Protein AF-A0A7H4LZV5-F1 (afdb_monomer_lite)

Organism: NCBI:txid1134687

Sequence (246 aa):
MQGGTITLTKLLIAIAIGLGVEQLFGAEGIFGLSGVAIIAAMSNSNGGLYAALVGEFGNERDVGAISILSLNDGPFFTMIALGAAGMANIPIMALVAVLVPLVVGMILGNLDPNMRDFLTKGGPLLIPFFAFALGAGINLEMLLQGGLAGILLGVLTTFIGGFFNIRADRLVGGTGIAGAAASSTAGNAVATPLAIAQADPSLAEVAAAAAPLIAASVITTAILTPVLTSWVAKKQARQVAEEKKA

pLDDT: mean 91.11, std 6.36, range [66.69, 98.62]

Foldseek 3Di:
DLLQLLLVLQQVVLLVVQVVQCVPPNQCGDPSCHSLLSNLFRNAFALLLQCVQCVVQNDPVLNVSSLSNVCSHAQQSSLVSCVVSVNADFDVVLNVVVCVVVVVVVVCLVVDVVVVVVVVVCSVVCSVVSVVCLVVVQDVVLLVLLDPLLLVSLVCLQPVQLVRLLVSSVVVPHLSLSSLSRSAGHPNSLCNLVSRCVRGVVCVVSSVSSNSSSSNSRVNNSPRSSVRSVVSSVVSVVVVVVVVVD

Radius of gyration: 17.9 Å; chains: 1; bounding box: 50×42×45 Å

Structure (mmCIF, N/CA/C/O backbone):
data_AF-A0A7H4LZV5-F1
#
_entry.id   AF-A0A7H4LZV5-F1
#
loop_
_atom_site.group_PDB
_atom_site.id
_atom_site.type_symbol
_atom_site.label_atom_id
_atom_site.label_alt_id
_atom_site.label_comp_id
_atom_site.label_asym_id
_atom_site.label_entity_id
_atom_site.label_seq_id
_atom_site.pdbx_PDB_ins_code
_atom_site.Cartn_x
_atom_site.Cartn_y
_atom_site.Cartn_z
_atom_site.occupancy
_atom_site.B_iso_or_equiv
_atom_site.auth_seq_id
_atom_site.auth_comp_id
_atom_site.auth_asym_id
_atom_site.auth_atom_id
_atom_site.pdbx_PDB_model_num
ATOM 1 N N . MET A 1 1 ? -14.206 -10.049 6.912 1.00 79.69 1 MET A N 1
ATOM 2 C CA . MET A 1 1 ? -14.629 -9.348 5.672 1.00 79.69 1 MET A CA 1
ATOM 3 C C . MET A 1 1 ? -13.968 -7.986 5.491 1.00 79.69 1 MET A C 1
ATOM 5 O O . MET A 1 1 ? -13.529 -7.705 4.385 1.00 79.69 1 MET A O 1
ATOM 9 N N . GLN A 1 2 ? -13.865 -7.158 6.539 1.00 91.62 2 GLN A N 1
ATOM 10 C CA . GLN A 1 2 ? -13.315 -5.795 6.451 1.00 91.62 2 GLN A CA 1
ATOM 11 C C . GLN A 1 2 ? -11.923 -5.726 5.811 1.00 91.62 2 GLN A C 1
ATOM 13 O O . GLN A 1 2 ? -11.783 -5.099 4.766 1.00 91.62 2 GLN A O 1
ATOM 18 N N . GLY A 1 3 ? -10.940 -6.450 6.362 1.00 91.69 3 GLY A N 1
ATOM 19 C CA . GLY A 1 3 ? -9.580 -6.466 5.815 1.00 91.69 3 GLY A CA 1
ATOM 20 C C . GLY A 1 3 ? -9.531 -6.878 4.344 1.00 91.69 3 GLY A C 1
ATOM 21 O O . GLY A 1 3 ? -8.997 -6.147 3.525 1.00 91.69 3 GLY A O 1
ATOM 22 N N . GLY A 1 4 ? -10.201 -7.975 3.976 1.00 93.94 4 GLY A N 1
ATOM 23 C CA . GLY A 1 4 ? -10.264 -8.419 2.577 1.00 93.94 4 GLY A CA 1
ATOM 24 C C . GLY A 1 4 ? -10.922 -7.409 1.636 1.00 93.94 4 GLY A C 1
ATOM 25 O O . GLY A 1 4 ? -10.465 -7.241 0.512 1.00 93.94 4 GLY A O 1
ATOM 26 N N . THR A 1 5 ? -11.949 -6.691 2.099 1.00 95.81 5 THR A N 1
ATOM 27 C CA . THR A 1 5 ? -12.623 -5.663 1.287 1.00 95.81 5 THR A CA 1
ATOM 28 C C . THR A 1 5 ? -11.702 -4.468 1.047 1.00 95.81 5 THR A C 1
ATOM 30 O O . THR A 1 5 ? -11.602 -3.992 -0.081 1.00 95.81 5 THR A O 1
ATOM 33 N N . ILE A 1 6 ? -10.997 -4.008 2.085 1.00 96.56 6 ILE A N 1
ATOM 34 C CA . ILE A 1 6 ? -10.022 -2.913 1.984 1.00 96.56 6 ILE A CA 1
ATOM 35 C C . ILE A 1 6 ? -8.864 -3.320 1.067 1.00 96.56 6 ILE A C 1
ATOM 37 O O . ILE A 1 6 ? -8.556 -2.592 0.127 1.00 96.56 6 ILE A O 1
ATOM 41 N N . THR A 1 7 ? -8.278 -4.503 1.276 1.00 94.88 7 THR A N 1
ATOM 42 C CA . THR A 1 7 ? -7.188 -5.032 0.443 1.00 94.88 7 THR A CA 1
ATOM 43 C C . THR A 1 7 ? -7.596 -5.120 -1.027 1.00 94.88 7 THR A C 1
ATOM 45 O O . THR A 1 7 ? -6.884 -4.615 -1.893 1.00 94.88 7 THR A O 1
ATOM 48 N N . LEU A 1 8 ? -8.765 -5.702 -1.316 1.00 95.25 8 LEU A N 1
ATOM 49 C CA . LEU A 1 8 ? -9.263 -5.830 -2.685 1.00 95.25 8 LEU A CA 1
ATOM 50 C C . LEU A 1 8 ? -9.552 -4.466 -3.319 1.00 95.25 8 LEU A C 1
ATOM 52 O O . LEU A 1 8 ? -9.168 -4.232 -4.461 1.00 95.25 8 LEU A O 1
ATOM 56 N N . THR A 1 9 ? -10.188 -3.551 -2.583 1.00 96.50 9 THR A N 1
ATOM 57 C CA . THR A 1 9 ? -10.474 -2.193 -3.073 1.00 96.50 9 THR A CA 1
ATOM 58 C C . THR A 1 9 ? -9.185 -1.481 -3.449 1.00 96.50 9 THR A C 1
ATOM 60 O O . THR A 1 9 ? -9.060 -0.961 -4.554 1.00 96.50 9 THR A O 1
ATOM 63 N N . LYS A 1 10 ? -8.196 -1.509 -2.557 1.00 95.31 10 LYS A N 1
ATOM 64 C CA . LYS A 1 10 ? -6.900 -0.877 -2.775 1.00 95.31 10 LYS A CA 1
ATOM 65 C C . LYS A 1 10 ? -6.186 -1.451 -4.000 1.00 95.31 10 LYS A C 1
ATOM 67 O O . LYS A 1 10 ? -5.695 -0.682 -4.823 1.00 95.31 10 LYS A O 1
ATOM 72 N N . LEU A 1 11 ? -6.197 -2.776 -4.161 1.00 95.00 11 LEU A N 1
ATOM 73 C CA . LEU A 1 11 ? -5.624 -3.452 -5.325 1.00 95.00 11 LEU A CA 1
ATOM 74 C C . LEU A 1 11 ? -6.315 -3.038 -6.631 1.00 95.00 11 LEU A C 1
ATOM 76 O O . LEU A 1 11 ? -5.642 -2.667 -7.588 1.00 95.00 11 LEU A O 1
ATOM 80 N N . LEU A 1 12 ? -7.649 -3.051 -6.668 1.00 96.06 12 LEU A N 1
ATOM 81 C CA . LEU A 1 12 ? -8.415 -2.699 -7.866 1.00 96.06 12 LEU A CA 1
ATOM 82 C C . LEU A 1 12 ? -8.218 -1.237 -8.271 1.00 96.06 12 LEU A C 1
ATOM 84 O O . LEU A 1 12 ? -8.069 -0.949 -9.454 1.00 96.06 12 LEU A O 1
ATOM 88 N N . ILE A 1 13 ? -8.180 -0.316 -7.305 1.00 97.00 13 ILE A N 1
ATOM 89 C CA . ILE A 1 13 ? -7.924 1.103 -7.579 1.00 97.00 13 ILE A CA 1
ATOM 90 C C . ILE A 1 13 ? -6.488 1.318 -8.068 1.00 97.00 13 ILE A C 1
ATOM 92 O O . ILE A 1 13 ? -6.283 2.074 -9.015 1.00 97.00 13 ILE A O 1
ATOM 96 N N . ALA A 1 14 ? -5.507 0.628 -7.480 1.00 95.88 14 ALA A N 1
ATOM 97 C CA . ALA A 1 14 ? -4.123 0.674 -7.942 1.00 95.88 14 ALA A CA 1
ATOM 98 C C . ALA A 1 14 ? -3.993 0.180 -9.393 1.00 95.88 14 ALA A C 1
ATOM 100 O O . ALA A 1 14 ? -3.379 0.859 -10.213 1.00 95.88 14 ALA A O 1
ATOM 101 N N . ILE A 1 15 ? -4.630 -0.951 -9.725 1.00 95.94 15 ILE A N 1
ATOM 102 C CA . ILE A 1 15 ? -4.687 -1.498 -11.089 1.00 95.94 15 ILE A CA 1
ATOM 103 C C . ILE A 1 15 ? -5.368 -0.515 -12.038 1.00 95.94 15 ILE A C 1
ATOM 105 O O . ILE A 1 15 ? -4.826 -0.218 -13.095 1.00 95.94 15 ILE A O 1
ATOM 109 N N . ALA A 1 16 ? -6.536 0.014 -11.670 1.00 96.62 16 ALA A N 1
ATOM 110 C CA . ALA A 1 16 ? -7.295 0.914 -12.532 1.00 96.62 16 ALA A CA 1
ATOM 111 C C . ALA A 1 16 ? -6.509 2.189 -12.870 1.00 96.62 16 ALA A C 1
ATOM 113 O O . ALA A 1 16 ? -6.477 2.602 -14.027 1.00 96.62 16 ALA A O 1
ATOM 114 N N . ILE A 1 17 ? -5.848 2.797 -11.880 1.00 96.44 17 ILE A N 1
ATOM 115 C CA . ILE A 1 17 ? -5.045 4.007 -12.097 1.00 96.44 17 ILE A CA 1
ATOM 116 C C . ILE A 1 17 ? -3.767 3.666 -12.866 1.00 96.44 17 ILE A C 1
ATOM 118 O O . ILE A 1 17 ? -3.443 4.357 -13.828 1.00 96.44 17 ILE A O 1
ATOM 122 N N . GLY A 1 18 ? -3.063 2.597 -12.485 1.00 95.69 18 GLY A N 1
ATOM 123 C CA . GLY A 1 18 ? -1.826 2.188 -13.147 1.00 95.69 18 GLY A CA 1
ATOM 124 C C . GLY A 1 18 ? -2.032 1.826 -14.614 1.00 95.69 18 GLY A C 1
ATOM 125 O O . GLY A 1 18 ? -1.303 2.323 -15.465 1.00 95.69 18 GLY A O 1
ATOM 126 N N . LEU A 1 19 ? -3.070 1.045 -14.924 1.00 94.88 19 LEU A N 1
ATOM 127 C CA . LEU A 1 19 ? -3.426 0.718 -16.305 1.00 94.88 19 LEU A CA 1
ATOM 128 C C . LEU A 1 19 ? -3.955 1.917 -17.074 1.00 94.88 19 LEU A C 1
ATOM 130 O O . LEU A 1 19 ? -3.665 2.047 -18.257 1.00 94.88 19 LEU A O 1
ATOM 134 N N . GLY A 1 20 ? -4.708 2.801 -16.418 1.00 95.19 20 GLY A N 1
ATOM 135 C CA . GLY A 1 20 ? -5.133 4.051 -17.035 1.00 95.19 20 GLY A CA 1
ATOM 136 C C . GLY A 1 20 ? -3.935 4.887 -17.482 1.00 95.19 20 GLY A C 1
ATOM 137 O O . GLY A 1 20 ? -3.928 5.400 -18.596 1.00 95.19 20 GLY A O 1
ATOM 138 N N . VAL A 1 21 ? -2.894 4.981 -16.651 1.00 95.38 21 VAL A N 1
ATOM 139 C CA . VAL A 1 21 ? -1.662 5.693 -17.012 1.00 95.38 21 VAL A CA 1
ATOM 140 C C . VAL A 1 21 ? -0.896 4.967 -18.116 1.00 95.38 21 VAL A C 1
ATOM 142 O O . VAL A 1 21 ? -0.508 5.610 -19.086 1.00 95.38 21 VAL A O 1
ATOM 145 N N . GLU A 1 22 ? -0.752 3.646 -18.022 1.00 92.44 22 GLU A N 1
ATOM 146 C CA . GLU A 1 22 ? -0.091 2.832 -19.049 1.00 92.44 22 GLU A CA 1
ATOM 147 C C . GLU A 1 22 ? -0.757 2.994 -20.428 1.00 92.44 22 GLU A C 1
ATOM 149 O O . GLU A 1 22 ? -0.086 3.203 -21.433 1.00 92.44 22 GLU A O 1
ATOM 154 N N . GLN A 1 23 ? -2.091 2.960 -20.490 1.00 92.50 23 GLN A N 1
ATOM 155 C CA . GLN A 1 23 ? -2.834 3.070 -21.750 1.00 92.50 23 GLN A CA 1
ATOM 156 C C . GLN A 1 23 ? -2.802 4.477 -22.353 1.00 92.50 23 GLN A C 1
ATOM 158 O O . GLN A 1 23 ? -2.839 4.617 -23.575 1.00 92.50 23 GLN A O 1
ATOM 163 N N . LEU A 1 24 ? -2.776 5.518 -21.517 1.00 94.75 24 LEU A N 1
ATOM 164 C CA . LEU A 1 24 ? -2.829 6.909 -21.973 1.00 94.75 24 LEU A CA 1
ATOM 165 C C . LEU A 1 24 ? -1.444 7.497 -22.275 1.00 94.75 24 LEU A C 1
ATOM 167 O O . LEU A 1 24 ? -1.341 8.371 -23.134 1.00 94.75 24 LEU A O 1
ATOM 171 N N . PHE A 1 25 ? -0.401 7.041 -21.576 1.00 94.00 25 PHE A N 1
ATOM 172 C CA . PHE A 1 25 ? 0.942 7.633 -21.620 1.00 94.00 25 PHE A CA 1
ATOM 173 C C . PHE A 1 25 ? 2.060 6.628 -21.951 1.00 94.00 25 PHE A C 1
ATOM 175 O O . PHE A 1 25 ? 3.198 7.039 -22.158 1.00 94.00 25 PHE A O 1
ATOM 182 N N . GLY A 1 26 ? 1.753 5.331 -22.053 1.00 89.19 26 GLY A N 1
ATOM 183 C CA . GLY A 1 26 ? 2.732 4.274 -22.313 1.00 89.19 26 GLY A CA 1
ATOM 184 C C . GLY A 1 26 ? 3.565 3.895 -21.084 1.00 89.19 26 GLY A C 1
ATOM 185 O O . GLY A 1 26 ? 3.314 4.363 -19.973 1.00 89.19 26 GLY A O 1
ATOM 186 N N . ALA A 1 27 ? 4.590 3.068 -21.307 1.00 84.06 27 ALA A N 1
ATOM 187 C CA . ALA A 1 27 ? 5.411 2.467 -20.250 1.00 84.06 27 ALA A CA 1
ATOM 188 C C . ALA A 1 27 ? 6.211 3.480 -19.408 1.00 84.06 27 ALA A C 1
ATOM 190 O O . ALA A 1 27 ? 6.483 3.237 -18.230 1.00 84.06 27 ALA A O 1
ATOM 191 N N . GLU A 1 28 ? 6.572 4.631 -19.986 1.00 84.69 28 GLU A N 1
ATOM 192 C CA . GLU A 1 28 ? 7.232 5.727 -19.256 1.00 84.69 28 GLU A CA 1
ATOM 193 C C . GLU A 1 28 ? 6.267 6.464 -18.309 1.00 84.69 28 GLU A C 1
ATOM 195 O O . GLU A 1 28 ? 6.691 7.109 -17.344 1.00 84.69 28 GLU A O 1
ATOM 200 N N . GLY A 1 29 ? 4.958 6.336 -18.548 1.00 90.38 29 GLY A N 1
ATOM 201 C CA . GLY A 1 29 ? 3.908 6.961 -17.761 1.00 90.38 29 GLY A CA 1
ATOM 202 C C . GLY A 1 29 ? 3.887 8.487 -17.859 1.00 90.38 29 GLY A C 1
ATOM 203 O O . GLY A 1 29 ? 4.323 9.092 -18.837 1.00 90.38 29 GLY A O 1
ATOM 204 N N . ILE A 1 30 ? 3.346 9.133 -16.824 1.00 91.88 30 ILE A N 1
ATOM 205 C CA . ILE A 1 30 ? 3.213 10.595 -16.753 1.00 91.88 30 ILE A CA 1
ATOM 206 C C . ILE A 1 30 ? 4.141 11.164 -15.676 1.00 91.88 30 ILE A C 1
ATOM 208 O O . ILE A 1 30 ? 4.090 10.753 -14.521 1.00 91.88 30 ILE A O 1
ATOM 212 N N . PHE A 1 31 ? 5.009 12.113 -16.039 1.00 88.19 31 PHE A N 1
ATOM 213 C CA . PHE A 1 31 ? 6.044 12.656 -15.139 1.00 88.19 31 PHE A CA 1
ATOM 214 C C . PHE A 1 31 ? 6.968 11.574 -14.533 1.00 88.19 31 PHE A C 1
ATOM 216 O O . PHE A 1 31 ? 7.460 11.737 -13.418 1.00 88.19 31 PHE A O 1
ATOM 223 N N . GLY A 1 32 ? 7.172 10.458 -15.247 1.00 86.00 32 GLY A N 1
ATOM 224 C CA . GLY A 1 32 ? 7.928 9.290 -14.776 1.00 86.00 32 GLY A CA 1
ATOM 225 C C . GLY A 1 32 ? 7.132 8.318 -13.896 1.00 86.00 32 GLY A C 1
ATOM 226 O O . GLY A 1 32 ? 7.665 7.288 -13.492 1.00 86.00 32 GLY A O 1
ATOM 227 N N . LEU A 1 33 ? 5.858 8.603 -13.594 1.00 93.19 33 LEU A N 1
ATOM 228 C CA . LEU A 1 33 ? 4.967 7.678 -12.890 1.00 93.19 33 LEU A CA 1
ATOM 229 C C . LEU A 1 33 ? 4.479 6.588 -13.844 1.00 93.19 33 LEU A C 1
ATOM 231 O O . LEU A 1 33 ? 3.386 6.690 -14.397 1.00 93.19 33 LEU A O 1
ATOM 235 N N . SER A 1 34 ? 5.284 5.545 -14.025 1.00 94.69 34 SER A N 1
ATOM 236 C CA . SER A 1 34 ? 4.891 4.359 -14.790 1.00 94.69 34 SER A CA 1
ATOM 237 C C . SER A 1 34 ? 3.739 3.602 -14.121 1.00 94.69 34 SER A C 1
ATOM 239 O O . SER A 1 34 ? 3.542 3.675 -12.899 1.00 94.69 34 SER A O 1
ATOM 241 N N . GLY A 1 35 ? 3.003 2.803 -14.902 1.00 94.31 35 GLY A N 1
ATOM 242 C CA . GLY A 1 35 ? 1.963 1.931 -14.353 1.00 94.31 35 GLY A CA 1
ATOM 243 C C . GLY A 1 35 ? 2.519 0.960 -13.300 1.00 94.31 35 GLY A C 1
ATOM 244 O O . GLY A 1 35 ? 1.879 0.734 -12.273 1.00 94.31 35 GLY A O 1
ATOM 245 N N . VAL A 1 36 ? 3.759 0.484 -13.476 1.00 93.56 36 VAL A N 1
ATOM 246 C CA . VAL A 1 36 ? 4.475 -0.347 -12.489 1.00 93.56 36 VAL A CA 1
ATOM 247 C C . VAL A 1 36 ? 4.677 0.396 -11.166 1.00 93.56 36 VAL A C 1
ATOM 249 O O . VAL A 1 36 ? 4.354 -0.153 -10.112 1.00 93.56 36 VAL A O 1
ATOM 252 N N . ALA A 1 37 ? 5.166 1.642 -11.199 1.00 95.69 37 ALA A N 1
ATOM 253 C CA . ALA A 1 37 ? 5.379 2.443 -9.993 1.00 95.69 37 ALA A CA 1
ATOM 254 C C . ALA A 1 37 ? 4.061 2.703 -9.247 1.00 95.69 37 ALA A C 1
ATOM 256 O O . ALA A 1 37 ? 3.993 2.557 -8.023 1.00 95.69 37 ALA A O 1
ATOM 257 N N . ILE A 1 38 ? 3.001 3.031 -9.991 1.00 97.06 38 ILE A N 1
ATOM 258 C CA . ILE A 1 38 ? 1.670 3.299 -9.441 1.00 97.06 38 ILE A CA 1
ATOM 259 C C . ILE A 1 38 ? 1.094 2.049 -8.780 1.00 97.06 38 ILE A C 1
ATOM 261 O O . ILE A 1 38 ? 0.696 2.104 -7.616 1.00 97.06 38 ILE A O 1
ATOM 265 N N . ILE A 1 39 ? 1.072 0.917 -9.490 1.00 96.00 39 ILE A N 1
ATOM 266 C CA . ILE A 1 39 ? 0.503 -0.332 -8.971 1.00 96.00 39 ILE A CA 1
ATOM 267 C C . ILE A 1 39 ? 1.295 -0.788 -7.746 1.00 96.00 39 ILE A C 1
ATOM 269 O O . ILE A 1 39 ? 0.688 -1.106 -6.722 1.00 96.00 39 ILE A O 1
ATOM 273 N N . ALA A 1 40 ? 2.630 -0.759 -7.800 1.00 94.56 40 ALA A N 1
ATOM 274 C CA . ALA A 1 40 ? 3.481 -1.171 -6.687 1.00 94.56 40 ALA A CA 1
ATOM 275 C C . ALA A 1 40 ? 3.285 -0.301 -5.434 1.00 94.56 40 ALA A C 1
ATOM 277 O O . ALA A 1 40 ? 3.155 -0.839 -4.334 1.00 94.56 40 ALA A O 1
ATOM 278 N N . ALA A 1 41 ? 3.215 1.028 -5.580 1.00 95.81 41 ALA A N 1
ATOM 279 C CA . ALA A 1 41 ? 3.024 1.932 -4.446 1.00 95.81 41 ALA A CA 1
ATOM 280 C C . ALA A 1 41 ? 1.603 1.892 -3.875 1.00 95.81 41 ALA A C 1
ATOM 282 O O . ALA A 1 41 ? 1.428 1.877 -2.655 1.00 95.81 41 ALA A O 1
ATOM 283 N N . MET A 1 42 ? 0.589 1.926 -4.746 1.00 96.81 42 MET A N 1
ATOM 284 C CA . MET A 1 42 ? -0.800 2.109 -4.327 1.00 96.81 42 MET A CA 1
ATOM 285 C C . MET A 1 42 ? -1.438 0.825 -3.804 1.00 96.81 42 MET A C 1
ATOM 287 O O . MET A 1 42 ? -2.340 0.925 -2.973 1.00 96.81 42 MET A O 1
ATOM 291 N N . SER A 1 43 ? -0.992 -0.354 -4.254 1.00 94.25 43 SER A N 1
ATOM 292 C CA . SER A 1 43 ? -1.526 -1.649 -3.799 1.00 94.25 43 SER A CA 1
ATOM 293 C C . SER A 1 43 ? -0.979 -2.099 -2.438 1.00 94.25 43 SER A C 1
ATOM 295 O O . SER A 1 43 ? -1.643 -2.871 -1.749 1.00 94.25 43 SER A O 1
ATOM 297 N N . ASN A 1 44 ? 0.171 -1.565 -2.016 1.00 92.38 44 ASN A N 1
ATOM 298 C CA . ASN A 1 44 ? 0.827 -1.860 -0.737 1.00 92.38 44 ASN A CA 1
ATOM 299 C C . ASN A 1 44 ? 0.299 -0.985 0.401 1.00 92.38 44 ASN A C 1
ATOM 301 O O . ASN A 1 44 ? 0.078 0.203 0.185 1.00 92.38 44 ASN A O 1
ATOM 305 N N . SER A 1 45 ? 0.168 -1.518 1.615 1.00 92.12 45 SER A N 1
ATOM 306 C CA . SER A 1 45 ? -0.148 -0.766 2.837 1.00 92.12 45 SER A CA 1
ATOM 307 C C . SER A 1 45 ? 0.995 -0.884 3.836 1.00 92.12 45 SER A C 1
ATOM 309 O O . SER A 1 45 ? 1.625 -1.918 3.942 1.00 92.12 45 SER A O 1
ATOM 311 N N . ASN A 1 46 ? 1.283 0.157 4.612 1.00 91.31 46 ASN A N 1
ATOM 312 C CA . ASN A 1 46 ? 2.246 0.013 5.699 1.00 91.31 46 ASN A CA 1
ATOM 313 C C . ASN A 1 46 ? 1.570 -0.668 6.902 1.00 91.31 46 ASN A C 1
ATOM 315 O O . ASN A 1 46 ? 0.861 0.002 7.655 1.00 91.31 46 ASN A O 1
ATOM 319 N N . GLY A 1 47 ? 1.788 -1.974 7.094 1.00 89.12 47 GLY A N 1
ATOM 320 C CA . GLY A 1 47 ? 1.186 -2.739 8.189 1.00 89.12 47 GLY A CA 1
ATOM 321 C C . GLY A 1 47 ? 1.532 -2.218 9.589 1.00 89.12 47 GLY A C 1
ATOM 322 O O . GLY A 1 47 ? 0.668 -2.181 10.463 1.00 89.12 47 GLY A O 1
ATOM 323 N N . GLY A 1 48 ? 2.762 -1.737 9.805 1.00 86.69 48 GLY A N 1
ATOM 324 C CA . GLY A 1 48 ? 3.178 -1.154 11.087 1.00 86.69 48 GLY A CA 1
ATOM 325 C C . GLY A 1 48 ? 2.463 0.165 11.395 1.00 86.69 48 GLY A C 1
ATOM 326 O O . GLY A 1 48 ? 1.952 0.361 12.498 1.00 86.69 48 GLY A O 1
ATOM 327 N N . LEU A 1 49 ? 2.364 1.046 10.396 1.00 90.06 49 LEU A N 1
ATOM 328 C CA . LEU A 1 49 ? 1.616 2.300 10.499 1.00 90.06 49 LEU A CA 1
ATOM 329 C C . LEU A 1 49 ? 0.118 2.043 10.690 1.00 90.06 49 LEU A C 1
ATOM 331 O O . LEU A 1 49 ? -0.516 2.693 11.517 1.00 90.06 49 LEU A O 1
ATOM 335 N N . TYR A 1 50 ? -0.433 1.068 9.963 1.00 93.50 50 TYR A N 1
ATOM 336 C CA . TYR A 1 50 ? -1.810 0.623 10.131 1.00 93.50 50 TYR A CA 1
ATOM 337 C C . TYR A 1 50 ? -2.062 0.179 11.572 1.00 93.50 50 TYR A C 1
ATOM 339 O O . TYR A 1 50 ? -2.972 0.705 12.207 1.00 93.50 50 TYR A O 1
ATOM 347 N N . ALA A 1 51 ? -1.228 -0.726 12.103 1.00 90.31 51 ALA A N 1
ATOM 348 C CA . ALA A 1 51 ? -1.345 -1.256 13.461 1.00 90.31 51 ALA A CA 1
ATOM 349 C C . ALA A 1 51 ? -1.357 -0.145 14.516 1.00 90.31 51 ALA A C 1
ATOM 351 O O . ALA A 1 51 ? -2.205 -0.155 15.406 1.00 90.31 51 ALA A O 1
ATOM 352 N N . ALA A 1 52 ? -0.446 0.825 14.393 1.00 89.12 52 ALA A N 1
ATOM 353 C CA . ALA A 1 52 ? -0.372 1.963 15.301 1.00 89.12 52 ALA A CA 1
ATOM 354 C C . ALA A 1 52 ? -1.662 2.798 15.264 1.00 89.12 52 ALA A C 1
ATOM 356 O O . ALA A 1 52 ? -2.255 3.076 16.304 1.00 89.12 52 ALA A O 1
ATOM 357 N N . LEU A 1 53 ? -2.138 3.142 14.065 1.00 93.56 53 LEU A N 1
ATOM 358 C CA . LEU A 1 53 ? -3.307 4.003 13.889 1.00 93.56 53 LEU A CA 1
ATOM 359 C C . LEU A 1 53 ? -4.615 3.333 14.317 1.00 93.56 53 LEU A C 1
ATOM 361 O O . LEU A 1 53 ? -5.455 3.984 14.935 1.00 93.56 53 LEU A O 1
ATOM 365 N N . VAL A 1 54 ? -4.813 2.047 14.012 1.00 93.94 54 VAL A N 1
ATOM 366 C CA . VAL A 1 54 ? -6.021 1.330 14.457 1.00 93.94 54 VAL A CA 1
ATOM 367 C C . VAL A 1 54 ? -5.952 0.932 15.928 1.00 93.94 54 VAL A C 1
ATOM 369 O O . VAL A 1 54 ? -6.996 0.802 16.555 1.00 93.94 54 VAL A O 1
ATOM 372 N N . GLY A 1 55 ? -4.752 0.786 16.497 1.00 90.56 55 GLY A N 1
ATOM 373 C CA . GLY A 1 55 ? -4.572 0.636 17.940 1.00 90.56 55 GLY A CA 1
ATOM 374 C C . GLY A 1 55 ? -4.927 1.909 18.712 1.00 90.56 55 GLY A C 1
ATOM 375 O O . GLY A 1 55 ? -5.460 1.822 19.813 1.00 90.56 55 GLY A O 1
ATOM 376 N N . GLU A 1 56 ? -4.670 3.085 18.131 1.00 91.88 56 GLU A N 1
ATOM 377 C CA . GLU A 1 56 ? -5.006 4.379 18.737 1.00 91.88 56 GLU A CA 1
ATOM 378 C C . GLU A 1 56 ? -6.473 4.783 18.512 1.00 91.88 56 GLU A C 1
ATOM 380 O O . GLU A 1 56 ? -7.152 5.208 19.446 1.00 91.88 56 GLU A O 1
ATOM 385 N N . PHE A 1 57 ? -6.969 4.678 17.275 1.00 94.38 57 PHE A N 1
ATOM 386 C CA . PHE A 1 57 ? -8.274 5.225 16.879 1.00 94.38 57 PHE A CA 1
ATOM 387 C C . PHE A 1 57 ? -9.348 4.168 16.603 1.00 94.38 57 PHE A C 1
ATOM 389 O O . PHE A 1 57 ? -10.530 4.509 16.527 1.00 94.38 57 PHE A O 1
ATOM 396 N N . GLY A 1 58 ? -8.951 2.921 16.364 1.00 93.56 58 GLY A N 1
ATOM 397 C CA . GLY A 1 58 ? -9.835 1.851 15.911 1.00 93.56 58 GLY A CA 1
ATOM 398 C C . GLY A 1 58 ? -10.423 1.012 17.043 1.00 93.56 58 GLY A C 1
ATOM 399 O O . GLY A 1 58 ? -10.419 1.380 18.216 1.00 93.56 58 GLY A O 1
ATOM 400 N N . ASN A 1 59 ? -10.968 -0.138 16.663 1.00 92.44 59 ASN A N 1
ATOM 401 C CA . ASN A 1 59 ? -11.494 -1.165 17.564 1.00 92.44 59 ASN A CA 1
ATOM 402 C C . ASN A 1 59 ? -10.898 -2.550 17.235 1.00 92.44 59 ASN A C 1
ATOM 404 O O . ASN A 1 59 ? -10.138 -2.706 16.280 1.00 92.44 59 ASN A O 1
ATOM 408 N N . GLU A 1 60 ? -11.270 -3.584 17.994 1.00 89.88 60 GLU A N 1
ATOM 409 C CA . GLU A 1 60 ? -10.758 -4.955 17.813 1.00 89.88 60 GLU A CA 1
ATOM 410 C C . GLU A 1 60 ? -10.953 -5.511 16.394 1.00 89.88 60 GLU A C 1
ATOM 412 O O . GLU A 1 60 ? -10.117 -6.263 15.893 1.00 89.88 60 GLU A O 1
ATOM 417 N N . ARG A 1 61 ? -12.036 -5.120 15.715 1.00 91.50 61 ARG A N 1
ATOM 418 C CA . ARG A 1 61 ? -12.316 -5.530 14.336 1.00 91.50 61 ARG A CA 1
ATOM 419 C C . ARG A 1 61 ? -11.327 -4.891 13.357 1.00 91.50 61 ARG A C 1
ATOM 421 O O . ARG A 1 61 ? -10.833 -5.577 12.460 1.00 91.50 61 ARG A O 1
ATOM 428 N N . ASP A 1 62 ? -11.013 -3.612 13.565 1.00 93.81 62 ASP A N 1
ATOM 429 C CA . ASP A 1 62 ? -10.016 -2.874 12.784 1.00 93.81 62 ASP A CA 1
ATOM 430 C C . ASP A 1 62 ? -8.616 -3.469 13.006 1.00 93.81 62 ASP A C 1
ATOM 432 O O . ASP A 1 62 ? -7.877 -3.699 12.049 1.00 93.81 62 ASP A O 1
ATOM 436 N N . VAL A 1 63 ? -8.278 -3.806 14.254 1.00 89.81 63 VAL A N 1
ATOM 437 C CA . VAL A 1 63 ? -7.026 -4.498 14.599 1.00 89.81 63 VAL A CA 1
ATOM 438 C C . VAL A 1 63 ? -6.960 -5.862 13.908 1.00 89.81 63 VAL A C 1
ATOM 440 O O . VAL A 1 63 ? -5.972 -6.167 13.247 1.00 89.81 63 VAL A O 1
ATOM 443 N N . GLY A 1 64 ? -8.026 -6.666 13.972 1.00 86.81 64 GLY A N 1
ATOM 444 C CA . GLY A 1 64 ? -8.069 -8.000 13.365 1.00 86.81 64 GLY A CA 1
ATOM 445 C C . GLY A 1 64 ? -7.927 -8.003 11.837 1.00 86.81 64 GLY A C 1
ATOM 446 O O . GLY A 1 64 ? -7.426 -8.974 11.259 1.00 86.81 64 GLY A O 1
ATOM 447 N N . ALA A 1 65 ? -8.309 -6.911 11.168 1.00 90.81 65 ALA A N 1
ATOM 448 C CA . ALA A 1 65 ? -8.181 -6.775 9.719 1.00 90.81 65 ALA A CA 1
ATOM 449 C C . ALA A 1 65 ? -6.719 -6.777 9.232 1.00 90.81 65 ALA A C 1
ATOM 451 O O . ALA A 1 65 ? -6.485 -7.158 8.082 1.00 90.81 65 ALA A O 1
ATOM 452 N N . ILE A 1 66 ? -5.746 -6.451 10.096 1.00 86.81 66 ILE A N 1
ATOM 453 C CA . ILE A 1 66 ? -4.317 -6.416 9.746 1.00 86.81 66 ILE A CA 1
ATOM 454 C C . ILE A 1 66 ? -3.809 -7.737 9.157 1.00 86.81 66 ILE A C 1
ATOM 456 O O . ILE A 1 66 ? -2.979 -7.727 8.257 1.00 86.81 66 ILE A O 1
ATOM 460 N N . SER A 1 67 ? -4.355 -8.867 9.615 1.00 83.12 67 SER A N 1
ATOM 461 C CA . SER A 1 67 ? -3.983 -10.212 9.159 1.00 83.12 67 SER A CA 1
ATOM 462 C C . SER A 1 67 ? -4.202 -10.431 7.660 1.00 83.12 67 SER A C 1
ATOM 464 O O . SER A 1 67 ? -3.462 -11.176 7.029 1.00 83.12 67 SER A O 1
ATOM 466 N N . ILE A 1 68 ? -5.223 -9.783 7.091 1.00 87.25 68 ILE A N 1
ATOM 467 C CA . ILE A 1 68 ? -5.518 -9.843 5.658 1.00 87.25 68 ILE A CA 1
ATOM 468 C C . ILE A 1 68 ? -4.836 -8.699 4.909 1.00 87.25 68 ILE A C 1
ATOM 470 O O . ILE A 1 68 ? -4.488 -8.857 3.741 1.00 87.25 68 ILE A O 1
ATOM 474 N N . LEU A 1 69 ? -4.642 -7.546 5.553 1.00 87.44 69 LEU A N 1
ATOM 475 C CA . LEU A 1 69 ? -3.903 -6.444 4.938 1.00 87.44 69 LEU A CA 1
ATOM 476 C C . LEU A 1 69 ? -2.439 -6.806 4.710 1.00 87.44 69 LEU A C 1
ATOM 478 O O . LEU A 1 69 ? -1.933 -6.498 3.643 1.00 87.44 69 LEU A O 1
ATOM 482 N N . SER A 1 70 ? -1.803 -7.534 5.628 1.00 82.56 70 SER A N 1
ATOM 483 C CA . SER A 1 70 ? -0.393 -7.925 5.510 1.00 82.56 70 SER A CA 1
ATOM 484 C C . SER A 1 70 ? -0.082 -8.806 4.295 1.00 82.56 70 SER A C 1
ATOM 486 O O . SER A 1 70 ? 1.075 -8.918 3.906 1.00 82.56 70 SER A O 1
ATOM 488 N N . LEU A 1 71 ? -1.094 -9.402 3.649 1.00 82.50 71 LEU A N 1
ATOM 489 C CA . LEU A 1 71 ? -0.934 -10.064 2.347 1.00 82.50 71 LEU A CA 1
ATOM 490 C C . LEU A 1 71 ? -0.553 -9.076 1.230 1.00 82.50 71 LEU A C 1
ATOM 492 O O . LEU A 1 71 ? -0.017 -9.494 0.204 1.00 82.50 71 LEU A O 1
ATOM 496 N N . ASN A 1 72 ? -0.868 -7.788 1.399 1.00 86.19 72 ASN A N 1
ATOM 497 C CA . ASN A 1 72 ? -0.514 -6.728 0.461 1.00 86.19 72 ASN A CA 1
ATOM 498 C C . ASN A 1 72 ? 0.856 -6.103 0.723 1.00 86.19 72 ASN A C 1
ATOM 500 O O . ASN A 1 72 ? 1.366 -5.446 -0.182 1.00 86.19 72 ASN A O 1
ATOM 504 N N . ASP A 1 73 ? 1.447 -6.346 1.897 1.00 78.12 73 ASP A N 1
ATOM 505 C CA . ASP A 1 73 ? 2.774 -5.867 2.275 1.00 78.12 73 ASP A CA 1
ATOM 506 C C . ASP A 1 73 ? 3.839 -6.672 1.504 1.00 78.12 73 ASP A C 1
ATOM 508 O O . ASP A 1 73 ? 4.406 -7.647 1.999 1.00 78.12 73 ASP A O 1
ATOM 512 N N . GLY A 1 74 ? 4.130 -6.264 0.270 1.00 77.88 74 GLY A N 1
ATOM 513 C CA . GLY A 1 74 ? 5.184 -6.845 -0.562 1.00 77.88 74 GLY A CA 1
ATOM 514 C C . GLY A 1 74 ? 4.814 -7.013 -2.039 1.00 77.88 74 GLY A C 1
ATOM 515 O O . GLY A 1 74 ? 3.845 -6.424 -2.526 1.00 77.88 74 GLY A O 1
ATOM 516 N N . PRO A 1 75 ? 5.594 -7.812 -2.792 1.00 88.56 75 PRO A N 1
ATOM 517 C CA . PRO A 1 75 ? 5.432 -7.925 -4.236 1.00 88.56 75 PRO A CA 1
ATOM 518 C C . PRO A 1 75 ? 4.278 -8.839 -4.661 1.00 88.56 75 PRO A C 1
ATOM 520 O O . PRO A 1 75 ? 3.926 -8.813 -5.831 1.00 88.56 75 PRO A O 1
ATOM 523 N N . PHE A 1 76 ? 3.673 -9.628 -3.764 1.00 90.75 76 PHE A N 1
ATOM 524 C CA . PHE A 1 76 ? 2.710 -10.676 -4.134 1.00 90.75 76 PHE A CA 1
ATOM 525 C C . PHE A 1 76 ? 1.523 -10.154 -4.956 1.00 90.75 76 PHE A C 1
ATOM 527 O O . PHE A 1 76 ? 1.351 -10.540 -6.113 1.00 90.75 76 PHE A O 1
ATOM 534 N N . PHE A 1 77 ? 0.713 -9.252 -4.390 1.00 91.38 77 PHE A N 1
ATOM 535 C CA . PHE A 1 77 ? -0.437 -8.713 -5.119 1.00 91.38 77 PHE A CA 1
ATOM 536 C C . PHE A 1 77 ? -0.025 -7.805 -6.274 1.00 91.38 77 PHE A C 1
ATOM 538 O O . PHE A 1 77 ? -0.713 -7.796 -7.289 1.00 91.38 77 PHE A O 1
ATOM 545 N N . THR A 1 78 ? 1.104 -7.104 -6.168 1.00 92.12 78 THR A N 1
ATOM 546 C CA . THR A 1 78 ? 1.654 -6.311 -7.275 1.00 92.12 78 THR A CA 1
ATOM 547 C C . THR A 1 78 ? 2.005 -7.196 -8.471 1.00 92.12 78 THR A C 1
ATOM 549 O O . THR A 1 78 ? 1.643 -6.883 -9.598 1.00 92.12 78 THR A O 1
ATOM 552 N N . MET A 1 79 ? 2.661 -8.333 -8.243 1.00 93.25 79 MET A N 1
ATOM 553 C CA . MET A 1 79 ? 3.004 -9.302 -9.282 1.00 93.25 79 MET A CA 1
ATOM 554 C C . MET A 1 79 ? 1.750 -9.928 -9.897 1.00 93.25 79 MET A C 1
ATOM 556 O O . MET A 1 79 ? 1.662 -10.035 -11.117 1.00 93.25 79 MET A O 1
ATOM 560 N N . ILE A 1 80 ? 0.749 -10.283 -9.083 1.00 92.50 80 ILE A N 1
ATOM 561 C CA . ILE A 1 80 ? -0.547 -10.752 -9.600 1.00 92.50 80 ILE A CA 1
ATOM 562 C C . ILE A 1 80 ? -1.206 -9.672 -10.458 1.00 92.50 80 ILE A C 1
ATOM 564 O O . ILE A 1 80 ? -1.675 -9.975 -11.549 1.00 92.50 80 ILE A O 1
ATOM 568 N N . ALA A 1 81 ? -1.228 -8.424 -9.990 1.00 92.19 81 ALA A N 1
ATOM 569 C CA . ALA A 1 81 ? -1.804 -7.297 -10.709 1.00 92.19 81 ALA A CA 1
ATOM 570 C C . ALA A 1 81 ? -1.126 -7.081 -12.065 1.00 92.19 81 ALA A C 1
ATOM 572 O O . ALA A 1 81 ? -1.811 -7.033 -13.081 1.00 92.19 81 ALA A O 1
ATOM 573 N N . LEU A 1 82 ? 0.205 -6.997 -12.087 1.00 92.31 82 LEU A N 1
ATOM 574 C CA . LEU A 1 82 ? 0.975 -6.786 -13.312 1.00 92.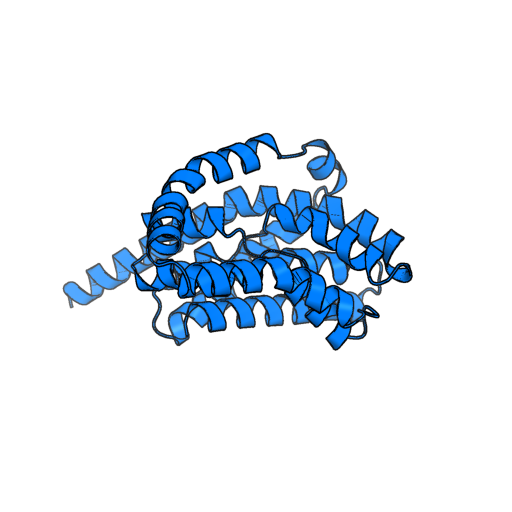31 82 LEU A CA 1
ATOM 575 C C . LEU A 1 82 ? 0.856 -7.973 -14.274 1.00 92.31 82 LEU A C 1
ATOM 577 O O . LEU A 1 82 ? 0.673 -7.765 -15.470 1.00 92.31 82 LEU A O 1
ATOM 581 N N . GLY A 1 83 ? 0.893 -9.205 -13.761 1.00 92.06 83 GLY A N 1
ATOM 582 C CA . GLY A 1 83 ? 0.701 -10.410 -14.566 1.00 92.06 83 GLY A CA 1
ATOM 583 C C . GLY A 1 83 ? -0.702 -10.503 -15.168 1.00 92.06 83 GLY A C 1
ATOM 584 O O . GLY A 1 83 ? -0.849 -10.718 -16.367 1.00 92.06 83 GLY A O 1
ATOM 585 N N . ALA A 1 84 ? -1.743 -10.274 -14.364 1.00 89.81 84 ALA A N 1
ATOM 586 C CA . ALA A 1 84 ? -3.134 -10.292 -14.821 1.00 89.81 84 ALA A CA 1
ATOM 587 C C . ALA A 1 84 ? -3.451 -9.147 -15.795 1.00 89.81 84 ALA A C 1
ATOM 589 O O . ALA A 1 84 ? -4.303 -9.296 -16.668 1.00 89.81 84 ALA A O 1
ATOM 590 N N . ALA A 1 85 ? -2.760 -8.018 -15.656 1.00 86.19 85 ALA A N 1
ATOM 591 C CA . ALA A 1 85 ? -2.865 -6.883 -16.557 1.00 86.19 85 ALA A CA 1
ATOM 592 C C . ALA A 1 85 ? -2.078 -7.045 -17.871 1.00 86.19 85 ALA A C 1
ATOM 594 O O . ALA A 1 85 ? -2.183 -6.185 -18.743 1.00 86.19 85 ALA A O 1
ATOM 595 N N . GLY A 1 86 ? -1.277 -8.107 -18.016 1.00 88.56 86 GLY A N 1
ATOM 596 C CA . GLY A 1 86 ? -0.405 -8.307 -19.177 1.00 88.56 86 GLY A CA 1
ATOM 597 C C . GLY A 1 86 ? 0.812 -7.375 -19.217 1.00 88.56 86 GLY A C 1
ATOM 598 O O . GLY A 1 86 ? 1.429 -7.234 -20.267 1.00 88.56 86 GLY A O 1
ATOM 599 N N . MET A 1 87 ? 1.157 -6.742 -18.091 1.00 89.06 87 MET A N 1
ATOM 600 C CA . MET A 1 87 ? 2.299 -5.827 -17.966 1.00 89.06 87 MET A CA 1
ATOM 601 C C . MET A 1 87 ? 3.609 -6.532 -17.591 1.00 89.06 87 MET A C 1
ATOM 603 O O . MET A 1 87 ? 4.671 -5.932 -17.715 1.00 89.06 87 MET A O 1
ATOM 607 N N . ALA A 1 88 ? 3.546 -7.768 -17.086 1.00 91.69 88 ALA A N 1
ATOM 608 C CA . ALA A 1 88 ? 4.715 -8.538 -16.664 1.00 91.69 88 ALA A CA 1
ATOM 609 C C . ALA A 1 88 ? 4.510 -10.042 -16.885 1.00 91.69 88 ALA A C 1
ATOM 611 O O . ALA A 1 88 ? 3.427 -10.574 -16.634 1.00 91.69 88 ALA A O 1
ATOM 612 N N . ASN A 1 89 ? 5.569 -10.754 -17.257 1.00 92.56 89 ASN A N 1
ATOM 613 C CA . ASN A 1 89 ? 5.585 -12.212 -17.336 1.00 92.56 89 ASN A CA 1
ATOM 614 C C . ASN A 1 89 ? 6.030 -12.812 -16.001 1.00 92.56 89 ASN A C 1
ATOM 616 O O . ASN A 1 89 ? 7.190 -13.168 -15.821 1.00 92.56 89 ASN A O 1
ATOM 620 N N . ILE A 1 90 ? 5.102 -12.931 -15.051 1.00 93.56 90 ILE A N 1
ATOM 621 C CA . ILE A 1 90 ? 5.414 -13.432 -13.707 1.00 93.56 90 ILE A CA 1
ATOM 622 C C . ILE A 1 90 ? 5.383 -14.969 -13.662 1.00 93.56 90 ILE A C 1
ATOM 624 O O . ILE A 1 90 ? 4.312 -15.566 -13.819 1.00 93.56 90 ILE A O 1
ATOM 628 N N . PRO A 1 91 ? 6.507 -15.645 -13.352 1.00 93.44 91 PRO A N 1
ATOM 629 C CA . PRO A 1 91 ? 6.510 -17.086 -13.136 1.00 93.44 91 PRO A CA 1
ATOM 630 C C . PRO A 1 91 ? 5.706 -17.451 -11.882 1.00 93.44 91 PRO A C 1
ATOM 632 O O . PRO A 1 91 ? 5.885 -16.847 -10.824 1.00 93.44 91 PRO A O 1
ATOM 635 N N . ILE A 1 92 ? 4.893 -18.512 -11.945 1.00 91.88 92 ILE A N 1
ATOM 636 C CA . ILE A 1 92 ? 4.109 -18.987 -10.784 1.00 91.88 92 ILE A CA 1
ATOM 637 C C . ILE A 1 92 ? 5.022 -19.272 -9.579 1.00 91.88 92 ILE A C 1
ATOM 639 O O . ILE A 1 92 ? 4.661 -18.982 -8.440 1.00 91.88 92 ILE A O 1
ATOM 643 N N . MET A 1 93 ? 6.240 -19.767 -9.820 1.00 93.00 93 MET A N 1
ATOM 644 C CA . MET A 1 93 ? 7.219 -20.019 -8.758 1.00 93.00 93 MET A CA 1
ATOM 645 C C . MET A 1 93 ? 7.663 -18.753 -8.016 1.00 93.00 93 MET A C 1
ATOM 647 O O . MET A 1 93 ? 7.941 -18.837 -6.821 1.00 93.00 93 MET A O 1
ATOM 651 N N . ALA A 1 94 ? 7.680 -17.587 -8.671 1.00 90.94 94 ALA A N 1
ATOM 652 C CA . ALA A 1 94 ? 7.963 -16.319 -8.001 1.00 90.94 94 ALA A CA 1
ATOM 653 C C . ALA A 1 94 ? 6.845 -15.968 -7.004 1.00 90.94 94 ALA A C 1
ATOM 655 O O . ALA A 1 94 ? 7.127 -15.597 -5.867 1.00 90.94 94 ALA A O 1
ATOM 656 N N . LEU A 1 95 ? 5.578 -16.185 -7.381 1.00 90.00 95 LEU A N 1
ATOM 657 C CA . LEU A 1 95 ? 4.429 -15.989 -6.487 1.00 90.00 95 LEU A CA 1
ATOM 658 C C . LEU A 1 95 ? 4.464 -16.950 -5.293 1.00 90.00 95 LEU A C 1
ATOM 660 O O . LEU A 1 95 ? 4.219 -16.535 -4.161 1.00 90.00 95 LEU A O 1
ATOM 664 N N . VAL A 1 96 ? 4.807 -18.222 -5.530 1.00 90.44 96 VAL A N 1
ATOM 665 C CA . VAL A 1 96 ? 4.951 -19.223 -4.461 1.00 90.44 96 VAL A CA 1
ATOM 666 C C . VAL A 1 96 ? 6.041 -18.804 -3.478 1.00 90.44 96 VAL A C 1
ATOM 668 O O . VAL A 1 96 ? 5.799 -18.833 -2.274 1.00 90.44 96 VAL A O 1
ATOM 671 N N . ALA A 1 97 ? 7.205 -18.364 -3.966 1.00 89.12 97 ALA A N 1
ATOM 672 C CA . ALA A 1 97 ? 8.328 -17.957 -3.121 1.00 89.12 97 ALA A CA 1
ATOM 673 C C . ALA A 1 97 ? 7.956 -16.833 -2.138 1.00 89.12 97 ALA A C 1
ATOM 675 O O . ALA A 1 97 ? 8.365 -16.876 -0.978 1.00 89.12 97 ALA A O 1
ATOM 676 N N . VAL A 1 98 ? 7.127 -15.874 -2.565 1.00 86.44 98 VAL A N 1
ATOM 677 C CA . VAL A 1 98 ? 6.656 -14.775 -1.704 1.00 86.44 98 VAL A CA 1
ATOM 678 C C . VAL A 1 98 ? 5.688 -15.266 -0.617 1.00 86.44 98 VAL A C 1
ATOM 680 O O . VAL A 1 98 ? 5.670 -14.712 0.480 1.00 86.44 98 VAL A O 1
ATOM 683 N N . LEU A 1 99 ? 4.911 -16.325 -0.874 1.00 87.19 99 LEU A N 1
ATOM 684 C CA . LEU A 1 99 ? 3.967 -16.888 0.099 1.00 87.19 99 LEU A CA 1
ATOM 685 C C . LEU A 1 99 ? 4.617 -17.815 1.134 1.00 87.19 99 LEU A C 1
ATOM 687 O O . LEU A 1 99 ? 4.031 -18.019 2.199 1.00 87.19 99 LEU A O 1
ATOM 691 N N . VAL A 1 100 ? 5.800 -18.379 0.859 1.00 90.44 100 VAL A N 1
ATOM 692 C CA . VAL A 1 100 ? 6.452 -19.356 1.754 1.00 90.44 100 VAL A CA 1
ATOM 693 C C . VAL A 1 100 ? 6.573 -18.845 3.199 1.00 90.44 100 VAL A C 1
ATOM 695 O O . VAL A 1 100 ? 6.128 -19.565 4.095 1.00 90.44 100 VAL A O 1
ATOM 698 N N . PRO A 1 101 ? 7.082 -17.626 3.479 1.00 86.94 101 PRO A N 1
ATOM 699 C CA . PRO A 1 101 ? 7.196 -17.138 4.855 1.00 86.94 101 PRO A CA 1
ATOM 700 C C . PRO A 1 101 ? 5.843 -17.041 5.573 1.00 86.94 101 PRO A C 1
ATOM 702 O O . PRO A 1 101 ? 5.740 -17.388 6.749 1.00 86.94 101 PRO A O 1
ATOM 705 N N . LEU A 1 102 ? 4.791 -16.630 4.857 1.00 86.12 102 LEU A N 1
ATOM 706 C CA . LEU A 1 102 ? 3.440 -16.537 5.405 1.00 86.12 102 LEU A CA 1
ATOM 707 C C . LEU A 1 102 ? 2.886 -17.922 5.751 1.00 86.12 102 LEU A C 1
ATOM 709 O O . LEU A 1 102 ? 2.360 -18.122 6.844 1.00 86.12 102 LEU A O 1
ATOM 713 N N . VAL A 1 103 ? 3.021 -18.886 4.838 1.00 89.31 103 VAL A N 1
ATOM 714 C CA . VAL A 1 103 ? 2.555 -20.264 5.046 1.00 89.31 103 VAL A CA 1
ATOM 715 C C . VAL A 1 103 ? 3.285 -20.910 6.219 1.00 89.31 103 VAL A C 1
ATOM 717 O O . VAL A 1 103 ? 2.641 -21.522 7.068 1.00 89.31 103 VAL A O 1
ATOM 720 N N . VAL A 1 104 ? 4.601 -20.719 6.322 1.00 91.31 104 VAL A N 1
ATOM 721 C CA . VAL A 1 104 ? 5.391 -21.191 7.467 1.00 91.31 104 VAL A CA 1
ATOM 722 C C . VAL A 1 104 ? 4.879 -20.570 8.768 1.00 91.31 104 VAL A C 1
ATOM 724 O O . VAL A 1 104 ? 4.637 -21.298 9.729 1.00 91.31 104 VAL A O 1
ATOM 727 N N . GLY A 1 105 ? 4.633 -19.257 8.793 1.00 88.81 105 GLY A N 1
ATOM 728 C CA . GLY A 1 105 ? 4.058 -18.577 9.956 1.00 88.81 105 GLY A CA 1
ATOM 729 C C . GLY A 1 105 ? 2.680 -19.120 10.351 1.00 88.81 105 GLY A C 1
ATOM 730 O O . GLY A 1 105 ? 2.434 -19.377 11.530 1.00 88.81 105 GLY A O 1
ATOM 731 N N . MET A 1 106 ? 1.800 -19.365 9.374 1.00 89.06 106 MET A N 1
ATOM 732 C CA . MET A 1 106 ? 0.483 -19.964 9.612 1.00 89.06 106 MET A CA 1
ATOM 733 C C . MET A 1 106 ? 0.593 -21.381 10.179 1.00 89.06 106 MET A C 1
ATOM 735 O O . MET A 1 106 ? -0.117 -21.710 11.127 1.00 89.06 106 MET A O 1
ATOM 739 N N . ILE A 1 107 ? 1.479 -22.216 9.630 1.00 93.25 107 ILE A N 1
ATOM 740 C CA . ILE A 1 107 ? 1.699 -23.582 10.119 1.00 93.25 107 ILE A CA 1
ATOM 741 C C . ILE A 1 107 ? 2.214 -23.542 11.562 1.00 93.25 107 ILE A C 1
ATOM 743 O O . ILE A 1 107 ? 1.623 -24.180 12.430 1.00 93.25 107 ILE A O 1
ATOM 747 N N . LEU A 1 108 ? 3.249 -22.744 11.847 1.00 92.56 108 LEU A N 1
ATOM 748 C CA . LEU A 1 108 ? 3.811 -22.615 13.196 1.00 92.56 108 LEU A CA 1
ATOM 749 C C . LEU A 1 108 ? 2.769 -22.134 14.212 1.00 92.56 108 LEU A C 1
ATOM 751 O O . LEU A 1 108 ? 2.637 -22.728 15.279 1.00 92.56 108 LEU A O 1
ATOM 755 N N . GLY A 1 109 ? 1.982 -21.111 13.870 1.00 90.25 109 GLY A N 1
ATOM 756 C CA . GLY A 1 109 ? 0.943 -20.581 14.755 1.00 90.25 109 GLY A CA 1
ATOM 757 C C . GLY A 1 109 ? -0.219 -21.547 15.017 1.00 90.25 109 GLY A C 1
ATOM 758 O O . GLY A 1 109 ? -0.888 -21.424 16.041 1.00 90.25 109 GLY A O 1
ATOM 759 N N . ASN A 1 110 ? -0.473 -22.506 14.120 1.00 92.44 110 ASN A N 1
ATOM 760 C CA . ASN A 1 110 ? -1.495 -23.538 14.325 1.00 92.44 110 ASN A CA 1
ATOM 761 C C . ASN A 1 110 ? -0.957 -24.776 15.057 1.00 92.44 110 ASN A C 1
ATOM 763 O O . ASN A 1 110 ? -1.717 -25.417 15.779 1.00 92.44 110 ASN A O 1
ATOM 767 N N . LEU A 1 111 ? 0.324 -25.116 14.882 1.00 95.88 111 LEU A N 1
ATOM 768 C CA . LEU A 1 111 ? 0.938 -26.296 15.499 1.00 95.88 111 LEU A CA 1
ATOM 769 C C . LEU A 1 111 ? 1.430 -26.051 16.932 1.00 95.88 111 LEU A C 1
ATOM 771 O O . LEU A 1 111 ? 1.416 -26.983 17.732 1.00 95.88 111 LEU A O 1
ATOM 775 N N . ASP A 1 112 ? 1.849 -24.829 17.268 1.00 95.88 112 ASP A N 1
ATOM 776 C CA . ASP A 1 112 ? 2.397 -24.499 18.586 1.00 95.88 112 ASP A CA 1
ATOM 777 C C . ASP A 1 112 ? 1.627 -23.329 19.237 1.00 95.88 112 ASP A C 1
ATOM 779 O O . ASP A 1 112 ? 1.848 -22.157 18.907 1.00 95.88 112 ASP A O 1
ATOM 783 N N . PRO A 1 113 ? 0.727 -23.620 20.200 1.00 93.50 113 PRO A N 1
ATOM 784 C CA . PRO A 1 113 ? -0.013 -22.596 20.931 1.00 93.50 113 PRO A CA 1
ATOM 785 C C . PRO A 1 113 ? 0.875 -21.628 21.724 1.00 93.50 113 PRO A C 1
ATOM 787 O O . PRO A 1 113 ? 0.503 -20.461 21.856 1.00 93.50 113 PRO A O 1
ATOM 790 N N . ASN A 1 114 ? 2.031 -22.079 22.227 1.00 94.19 114 ASN A N 1
ATOM 791 C CA . ASN A 1 114 ? 2.968 -21.223 22.958 1.00 94.19 114 ASN A CA 1
ATOM 792 C C . ASN A 1 114 ? 3.671 -20.267 21.995 1.00 94.19 114 ASN A C 1
ATOM 794 O O . ASN A 1 114 ? 3.801 -19.082 22.292 1.00 94.19 114 ASN A O 1
ATOM 798 N N . MET A 1 115 ? 4.063 -20.759 20.816 1.00 90.56 115 MET A N 1
ATOM 799 C CA . MET A 1 115 ? 4.614 -19.918 19.754 1.00 90.56 115 MET A CA 1
ATOM 800 C C . MET A 1 115 ? 3.591 -18.883 19.283 1.00 90.56 115 MET A C 1
ATOM 802 O O . MET A 1 115 ? 3.923 -17.708 19.133 1.00 90.56 115 MET A O 1
ATOM 806 N N . ARG A 1 116 ? 2.327 -19.284 19.100 1.00 90.56 116 ARG A N 1
ATOM 807 C CA . ARG A 1 116 ? 1.242 -18.357 18.750 1.00 90.56 116 ARG A CA 1
ATOM 808 C C . ARG A 1 116 ? 1.081 -17.259 19.797 1.00 90.56 116 ARG A C 1
ATOM 810 O O . ARG A 1 116 ? 0.985 -16.091 19.427 1.00 90.56 116 ARG A O 1
ATOM 817 N N . ASP A 1 117 ? 1.046 -17.617 21.079 1.00 90.38 117 ASP A N 1
ATOM 818 C CA . ASP A 1 117 ? 0.913 -16.651 22.175 1.00 90.38 117 ASP A CA 1
ATOM 819 C C . ASP A 1 117 ? 2.123 -15.704 22.242 1.00 90.38 117 ASP A C 1
ATOM 821 O O . ASP A 1 117 ? 1.955 -14.484 22.307 1.00 90.38 117 ASP A O 1
ATOM 825 N N . PHE A 1 118 ? 3.338 -16.246 22.113 1.00 89.44 118 PHE A N 1
ATOM 826 C CA . PHE A 1 118 ? 4.581 -15.476 22.055 1.00 89.44 118 PHE A CA 1
ATOM 827 C C . PHE A 1 118 ? 4.582 -14.459 20.902 1.00 89.44 118 PHE A C 1
ATOM 829 O O . PHE A 1 118 ? 4.804 -13.268 21.128 1.00 89.44 118 PHE A O 1
ATOM 836 N N . LEU A 1 119 ? 4.272 -14.892 19.675 1.00 86.00 119 LEU A N 1
ATOM 837 C CA . LEU A 1 119 ? 4.255 -14.026 18.490 1.00 86.00 119 LEU A CA 1
ATOM 838 C C . LEU A 1 119 ? 3.124 -12.986 18.538 1.00 86.00 119 LEU A C 1
ATOM 840 O O . LEU A 1 119 ? 3.330 -11.837 18.146 1.00 86.00 119 LEU A O 1
ATOM 844 N N . THR A 1 120 ? 1.950 -13.353 19.067 1.00 81.31 120 THR A N 1
ATOM 845 C CA . THR A 1 120 ? 0.806 -12.432 19.206 1.00 81.31 120 THR A CA 1
ATOM 846 C C . THR A 1 120 ? 1.117 -11.312 20.199 1.00 81.31 120 THR A C 1
ATOM 848 O O . THR A 1 120 ? 0.832 -10.146 19.927 1.00 81.31 120 THR A O 1
ATOM 851 N N . LYS A 1 121 ? 1.759 -11.636 21.329 1.00 84.38 121 LYS A N 1
ATOM 852 C CA . LYS A 1 121 ? 2.201 -10.645 22.326 1.00 84.38 121 LYS A CA 1
ATOM 853 C C . LYS A 1 121 ? 3.390 -9.811 21.845 1.00 84.38 121 LYS A C 1
ATOM 855 O O . LYS A 1 121 ? 3.530 -8.662 22.258 1.00 84.38 121 LYS A O 1
ATOM 860 N N . GLY A 1 122 ? 4.226 -10.363 20.965 1.00 82.69 122 GLY A N 1
ATOM 861 C CA . GLY A 1 122 ? 5.365 -9.662 20.372 1.00 82.69 122 GLY A CA 1
ATOM 862 C C . GLY A 1 122 ? 4.970 -8.540 19.406 1.00 82.69 122 GLY A C 1
ATOM 863 O O . GLY A 1 122 ? 5.665 -7.530 19.342 1.00 82.69 122 GLY A O 1
ATOM 864 N N . GLY A 1 123 ? 3.841 -8.668 18.700 1.00 76.31 123 GLY A N 1
ATOM 865 C CA . GLY A 1 123 ? 3.389 -7.694 17.696 1.00 76.31 123 GLY A CA 1
ATOM 866 C C . GLY A 1 123 ? 3.369 -6.239 18.193 1.00 76.31 123 GLY A C 1
ATOM 867 O O . GLY A 1 123 ? 4.081 -5.409 17.626 1.00 76.31 123 GLY A O 1
ATOM 868 N N . PRO A 1 124 ? 2.633 -5.917 19.276 1.00 75.19 124 PRO A N 1
ATOM 869 C CA . PRO A 1 124 ? 2.614 -4.569 19.848 1.00 75.19 124 PRO A CA 1
ATOM 870 C C . PRO A 1 124 ? 3.994 -4.052 20.273 1.00 75.19 124 PRO A C 1
ATOM 872 O O . PRO A 1 124 ? 4.289 -2.873 20.086 1.00 75.19 124 PRO A O 1
ATOM 875 N N . LEU A 1 125 ? 4.861 -4.930 20.795 1.00 83.25 125 LEU A N 1
ATOM 876 C CA . LEU A 1 125 ? 6.225 -4.573 21.197 1.00 83.25 125 LEU A CA 1
ATOM 877 C C . LEU A 1 125 ? 7.077 -4.142 19.996 1.00 83.25 125 LEU A C 1
ATOM 879 O O . LEU A 1 125 ? 7.950 -3.294 20.145 1.00 83.25 125 LEU A O 1
ATOM 883 N N . LEU A 1 126 ? 6.823 -4.700 18.809 1.00 81.94 126 LEU A N 1
ATOM 884 C CA . LEU A 1 126 ? 7.552 -4.366 17.587 1.00 81.94 126 LEU A CA 1
ATOM 885 C C . LEU A 1 126 ? 7.100 -3.041 16.957 1.00 81.94 126 LEU A C 1
ATOM 887 O O . LEU A 1 126 ? 7.867 -2.477 16.181 1.00 81.94 126 LEU A O 1
ATOM 891 N N . ILE A 1 127 ? 5.916 -2.504 17.288 1.00 76.81 127 ILE A N 1
ATOM 892 C CA . ILE A 1 127 ? 5.386 -1.270 16.668 1.00 76.81 127 ILE A CA 1
ATOM 893 C C . ILE A 1 127 ? 6.357 -0.077 16.814 1.00 76.81 127 ILE A C 1
ATOM 895 O O . ILE A 1 127 ? 6.670 0.541 15.791 1.00 76.81 127 ILE A O 1
ATOM 899 N N . PRO A 1 128 ? 6.907 0.248 18.006 1.00 77.69 128 PRO A N 1
ATOM 900 C CA . PRO A 1 128 ? 7.873 1.342 18.144 1.00 77.69 128 PRO A CA 1
ATOM 901 C C . PRO A 1 128 ? 9.169 1.111 17.355 1.00 77.69 128 PRO A C 1
ATOM 903 O O . PRO A 1 128 ? 9.717 2.056 16.790 1.00 77.69 128 PRO A O 1
ATOM 906 N N . PHE A 1 129 ? 9.644 -0.136 17.265 1.00 83.31 129 PHE A N 1
ATOM 907 C CA . PHE A 1 129 ? 10.835 -0.478 16.481 1.00 83.31 129 PHE A CA 1
ATOM 908 C C . PHE A 1 129 ? 10.575 -0.377 14.979 1.00 83.31 129 PHE A C 1
ATOM 910 O O . PHE A 1 129 ? 11.436 0.113 14.257 1.00 83.31 129 PHE A O 1
ATOM 917 N N . PHE A 1 130 ? 9.386 -0.768 14.511 1.00 71.00 130 PHE A N 1
ATOM 918 C CA . PHE A 1 130 ? 8.958 -0.554 13.130 1.00 71.00 130 PHE A CA 1
ATOM 919 C C . PHE A 1 130 ? 8.901 0.932 12.791 1.00 71.00 130 PHE A C 1
ATOM 921 O O . PHE A 1 130 ? 9.443 1.337 11.767 1.00 71.00 130 PHE A O 1
ATOM 928 N N . ALA A 1 131 ? 8.290 1.752 13.650 1.00 71.62 131 ALA A N 1
ATOM 929 C CA . ALA A 1 131 ? 8.222 3.196 13.446 1.00 71.62 131 ALA A CA 1
ATOM 930 C C . ALA A 1 131 ? 9.622 3.835 13.429 1.00 71.62 131 ALA A C 1
ATOM 932 O O . ALA A 1 131 ? 9.920 4.650 12.555 1.00 71.62 131 ALA A O 1
ATOM 933 N N . PHE A 1 132 ? 10.503 3.425 14.347 1.00 79.75 132 PHE A N 1
ATOM 934 C CA . PHE A 1 132 ? 11.884 3.900 14.395 1.00 79.75 132 PHE A CA 1
ATOM 935 C C . PHE A 1 132 ? 12.692 3.464 13.169 1.00 79.75 132 PHE A C 1
ATOM 937 O O . PHE A 1 132 ? 13.319 4.303 12.532 1.00 79.75 132 PHE A O 1
ATOM 944 N N . ALA A 1 133 ? 12.661 2.179 12.808 1.00 77.19 133 ALA A N 1
ATOM 945 C CA . ALA A 1 133 ? 13.377 1.650 11.650 1.00 77.19 133 ALA A CA 1
ATOM 946 C C . ALA A 1 133 ? 12.863 2.254 10.339 1.00 77.19 133 ALA A C 1
ATOM 948 O O . ALA A 1 133 ? 13.664 2.551 9.459 1.00 77.19 133 ALA A O 1
ATOM 949 N N . LEU A 1 134 ? 11.551 2.493 10.223 1.00 69.38 134 LEU A N 1
ATOM 950 C CA . LEU A 1 134 ? 10.973 3.219 9.096 1.00 69.38 134 LEU A CA 1
ATOM 951 C C . LEU A 1 134 ? 11.559 4.628 9.011 1.00 69.38 134 LEU A C 1
ATOM 953 O O . LEU A 1 134 ? 12.015 5.009 7.942 1.00 69.38 134 LEU A O 1
ATOM 957 N N . GLY A 1 135 ? 11.590 5.368 10.125 1.00 71.69 135 GLY A N 1
ATOM 958 C CA . GLY A 1 135 ? 12.165 6.713 10.181 1.00 71.69 135 GLY A CA 1
ATOM 959 C C . GLY A 1 135 ? 13.667 6.743 9.886 1.00 71.69 135 GLY A C 1
ATOM 960 O O . GLY A 1 135 ? 14.121 7.561 9.094 1.00 71.69 135 GLY A O 1
ATOM 961 N N . ALA A 1 136 ? 14.435 5.824 10.473 1.00 79.31 136 ALA A N 1
ATOM 962 C CA . ALA A 1 136 ? 15.877 5.700 10.263 1.00 79.31 136 ALA A CA 1
ATOM 963 C C . ALA A 1 136 ? 16.233 5.213 8.848 1.00 79.31 136 ALA A C 1
ATOM 965 O O . ALA A 1 136 ? 17.287 5.559 8.323 1.00 79.31 136 ALA A O 1
ATOM 966 N N . GLY A 1 137 ? 15.356 4.418 8.231 1.00 70.19 137 GLY A N 1
ATOM 967 C CA . GLY A 1 137 ? 15.498 3.906 6.871 1.00 70.19 137 GLY A CA 1
ATOM 968 C C . GLY A 1 137 ? 15.052 4.882 5.782 1.00 70.19 137 GLY A C 1
ATOM 969 O O . GLY A 1 137 ? 15.167 4.548 4.602 1.00 70.19 137 GLY A O 1
ATOM 970 N N . ILE A 1 138 ? 14.548 6.073 6.137 1.00 72.25 138 ILE A N 1
ATOM 971 C CA . ILE A 1 138 ? 14.217 7.116 5.161 1.00 72.25 138 ILE A CA 1
ATOM 972 C C . ILE A 1 138 ? 15.490 7.511 4.413 1.00 72.25 138 ILE A C 1
ATOM 974 O O . ILE A 1 138 ? 16.389 8.156 4.951 1.00 72.25 138 ILE A O 1
ATOM 978 N N . ASN A 1 139 ? 15.536 7.157 3.132 1.00 74.12 139 ASN A N 1
ATOM 979 C CA . ASN A 1 139 ? 16.601 7.569 2.240 1.00 74.12 139 ASN A CA 1
ATOM 980 C C . ASN A 1 139 ? 16.232 8.919 1.599 1.00 74.12 139 ASN A C 1
ATOM 982 O O . ASN A 1 139 ? 15.445 8.983 0.654 1.00 74.12 139 ASN A O 1
ATOM 986 N N . LEU A 1 140 ? 16.801 10.006 2.130 1.00 78.88 140 LEU A N 1
ATOM 987 C CA . LEU A 1 140 ? 16.579 11.359 1.607 1.00 78.88 140 LEU A CA 1
ATOM 988 C C . LEU A 1 140 ? 17.089 11.531 0.170 1.00 78.88 140 LEU A C 1
ATOM 990 O O . LEU A 1 140 ? 16.540 12.339 -0.572 1.00 78.88 140 LEU A O 1
ATOM 994 N N . GLU A 1 141 ? 18.091 10.760 -0.252 1.00 84.44 141 GLU A N 1
ATOM 995 C CA . GLU A 1 141 ? 18.561 10.761 -1.638 1.00 84.44 141 GLU A CA 1
ATOM 996 C C . GLU A 1 141 ? 17.491 10.192 -2.578 1.00 84.44 141 GLU A C 1
ATOM 998 O O . GLU A 1 141 ? 17.164 10.811 -3.587 1.00 84.44 141 GLU A O 1
ATOM 1003 N N . MET A 1 142 ? 16.861 9.076 -2.201 1.00 80.19 142 MET A N 1
ATOM 1004 C CA . MET A 1 142 ? 15.731 8.506 -2.946 1.00 80.19 142 MET A CA 1
ATOM 1005 C C . MET A 1 142 ? 14.532 9.460 -2.992 1.00 80.19 142 MET A C 1
ATOM 1007 O O . MET A 1 142 ? 13.838 9.521 -4.003 1.00 80.19 142 MET A O 1
ATOM 1011 N N . LEU A 1 143 ? 14.296 10.238 -1.928 1.00 80.44 143 LEU A N 1
ATOM 1012 C CA . LEU A 1 143 ? 13.272 11.287 -1.929 1.00 80.44 143 LEU A CA 1
ATOM 1013 C C . LEU A 1 143 ? 13.594 12.387 -2.951 1.00 80.44 143 LEU A C 1
ATOM 1015 O O . LEU A 1 143 ? 12.705 12.813 -3.685 1.00 80.44 143 LEU A O 1
ATOM 1019 N N . LEU A 1 144 ? 14.851 12.835 -3.012 1.00 86.00 144 LEU A N 1
ATOM 1020 C CA . LEU A 1 144 ? 15.297 13.836 -3.985 1.00 86.00 144 LEU A CA 1
ATOM 1021 C C . LEU A 1 144 ? 15.194 13.312 -5.422 1.00 86.00 144 LEU A C 1
ATOM 1023 O O . LEU A 1 144 ? 14.734 14.041 -6.297 1.00 86.00 144 LEU A O 1
ATOM 1027 N N . GLN A 1 145 ? 15.564 12.050 -5.650 1.00 88.62 145 GLN A N 1
ATOM 1028 C CA . GLN A 1 145 ? 15.455 11.389 -6.952 1.00 88.62 145 GLN A CA 1
ATOM 1029 C C . GLN A 1 145 ? 13.994 11.176 -7.376 1.00 88.62 145 GLN A C 1
ATOM 1031 O O . GLN A 1 145 ? 13.641 11.450 -8.519 1.00 88.62 145 GLN A O 1
ATOM 1036 N N . GLY A 1 146 ? 13.127 10.726 -6.462 1.00 88.25 146 GLY A N 1
ATOM 1037 C CA . GLY A 1 146 ? 11.695 10.559 -6.728 1.00 88.25 146 GLY A CA 1
ATOM 1038 C C . GLY A 1 146 ? 10.961 11.891 -6.929 1.00 88.25 146 GLY A C 1
ATOM 1039 O O . GLY A 1 146 ? 9.962 11.957 -7.650 1.00 88.25 146 GLY A O 1
ATOM 1040 N N . GLY A 1 147 ? 11.461 12.963 -6.311 1.00 92.31 147 GLY A N 1
ATOM 1041 C CA . GLY A 1 147 ? 11.024 14.335 -6.533 1.00 92.31 147 GLY A CA 1
ATOM 1042 C C . GLY A 1 147 ? 9.517 14.552 -6.359 1.00 92.31 147 GLY A C 1
ATOM 1043 O O . GLY A 1 147 ? 8.832 13.881 -5.582 1.00 92.31 147 GLY A O 1
ATOM 1044 N N . LEU A 1 148 ? 8.979 15.517 -7.108 1.00 94.38 148 LEU A N 1
ATOM 1045 C CA . LEU A 1 148 ? 7.556 15.873 -7.052 1.00 94.38 148 LEU A CA 1
ATOM 1046 C C . LEU A 1 148 ? 6.637 14.743 -7.531 1.00 94.38 148 LEU A C 1
ATOM 1048 O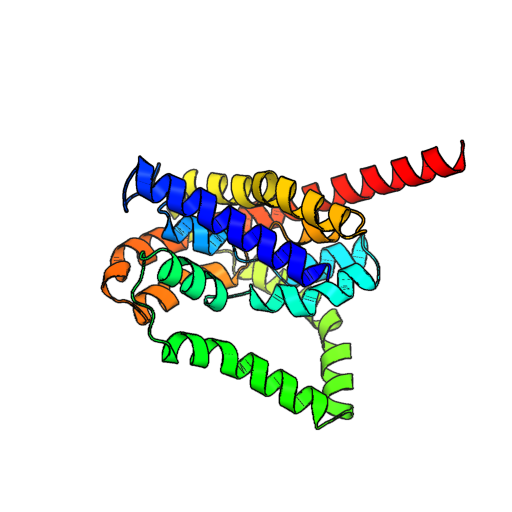 O . LEU A 1 148 ? 5.521 14.624 -7.031 1.00 94.38 148 LEU A O 1
ATOM 1052 N N . ALA A 1 149 ? 7.098 13.906 -8.463 1.00 95.88 149 ALA A N 1
ATOM 1053 C CA . ALA A 1 149 ? 6.327 12.781 -8.980 1.00 95.88 149 ALA A CA 1
ATOM 1054 C C . ALA A 1 149 ? 6.062 11.738 -7.882 1.00 95.88 149 ALA A C 1
ATOM 1056 O O . ALA A 1 149 ? 4.919 11.340 -7.665 1.00 95.88 149 ALA A O 1
ATOM 1057 N N . GLY A 1 150 ? 7.087 11.360 -7.117 1.00 96.00 150 GLY A N 1
ATOM 1058 C CA . GLY A 1 150 ? 6.929 10.440 -5.991 1.00 96.00 150 GLY A CA 1
ATOM 1059 C C . GLY A 1 150 ? 6.096 11.019 -4.838 1.00 96.00 150 GLY A C 1
ATOM 1060 O O . GLY A 1 150 ? 5.301 10.306 -4.222 1.00 96.00 150 GLY A O 1
ATOM 1061 N N . ILE A 1 151 ? 6.194 12.330 -4.585 1.00 95.94 151 ILE A N 1
ATOM 1062 C CA . ILE A 1 151 ? 5.304 13.018 -3.633 1.00 95.94 151 ILE A CA 1
ATOM 1063 C C . ILE A 1 151 ? 3.853 12.953 -4.120 1.00 95.94 151 ILE A C 1
ATOM 1065 O O . ILE A 1 151 ? 2.958 12.593 -3.354 1.00 95.94 151 ILE A O 1
ATOM 1069 N N . LEU A 1 152 ? 3.612 13.252 -5.398 1.00 97.25 152 LEU A N 1
ATOM 1070 C CA . LEU A 1 152 ? 2.289 13.138 -6.004 1.00 97.25 152 LEU A CA 1
ATOM 1071 C C . LEU A 1 152 ? 1.747 11.713 -5.855 1.00 97.25 152 LEU A C 1
ATOM 1073 O O . LEU A 1 152 ? 0.608 11.548 -5.430 1.00 97.25 152 LEU A O 1
ATOM 1077 N N . LEU A 1 153 ? 2.560 10.687 -6.103 1.00 98.06 153 LEU A N 1
ATOM 1078 C CA . LEU A 1 153 ? 2.173 9.290 -5.900 1.00 98.06 153 LEU A CA 1
ATOM 1079 C C . LEU A 1 153 ? 1.723 9.004 -4.459 1.00 98.06 153 LEU A C 1
ATOM 1081 O O . LEU A 1 153 ? 0.693 8.358 -4.252 1.00 98.06 153 LEU A O 1
ATOM 1085 N N . GLY A 1 154 ? 2.424 9.540 -3.458 1.00 97.75 154 GLY A N 1
ATOM 1086 C CA . GLY A 1 154 ? 2.019 9.413 -2.055 1.00 97.75 154 GLY A CA 1
ATOM 1087 C C . GLY A 1 154 ? 0.722 10.153 -1.719 1.00 97.75 154 GLY A C 1
ATOM 1088 O O . GLY A 1 154 ? -0.124 9.639 -0.980 1.00 97.75 154 GLY A O 1
ATOM 1089 N N . VAL A 1 155 ? 0.518 11.334 -2.307 1.00 98.19 155 VAL A N 1
ATOM 1090 C CA . VAL A 1 155 ? -0.733 12.102 -2.201 1.00 98.19 155 VAL A CA 1
ATOM 1091 C C . VAL A 1 155 ? -1.895 11.323 -2.826 1.00 98.19 155 VAL A C 1
ATOM 1093 O O . VAL A 1 155 ? -2.944 11.187 -2.194 1.00 98.19 155 VAL A O 1
ATOM 1096 N N . LEU A 1 156 ? -1.713 10.755 -4.022 1.00 98.00 156 LEU A N 1
ATOM 1097 C CA . LEU A 1 156 ? -2.716 9.927 -4.701 1.00 98.00 156 LEU A CA 1
ATOM 1098 C C . LEU A 1 156 ? -3.034 8.669 -3.884 1.00 98.00 156 LEU A C 1
ATOM 1100 O O . LEU A 1 156 ? -4.205 8.359 -3.659 1.00 98.00 156 LEU 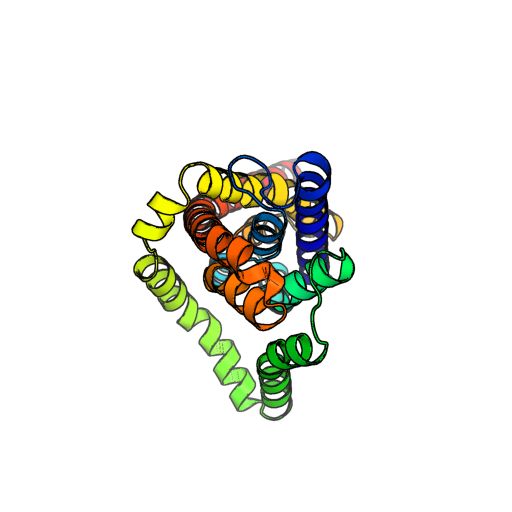A O 1
ATOM 1104 N N . THR A 1 157 ? -2.005 7.992 -3.368 1.00 98.19 157 THR A N 1
ATOM 1105 C CA . THR A 1 157 ? -2.160 6.823 -2.491 1.00 98.19 157 THR A CA 1
ATOM 1106 C C . THR A 1 157 ? -3.005 7.162 -1.266 1.00 98.19 157 THR A C 1
ATOM 1108 O O . THR A 1 157 ? -3.955 6.441 -0.953 1.00 98.19 157 THR A O 1
ATOM 1111 N N . THR A 1 158 ? -2.708 8.286 -0.609 1.00 98.56 158 THR A N 1
ATOM 1112 C CA . THR A 1 158 ? -3.398 8.672 0.624 1.00 98.56 158 THR A CA 1
ATOM 1113 C C . THR A 1 158 ? -4.822 9.137 0.362 1.00 98.56 158 THR A C 1
ATOM 1115 O O . THR A 1 158 ? -5.756 8.644 0.987 1.00 98.56 158 THR A O 1
ATOM 1118 N N . PHE A 1 159 ? -5.024 10.082 -0.555 1.00 98.44 159 PHE A N 1
ATOM 1119 C CA . PHE A 1 159 ? -6.321 10.739 -0.702 1.00 98.44 159 PHE A CA 1
ATOM 1120 C C . PHE A 1 159 ? -7.249 10.033 -1.683 1.00 98.44 159 PHE A C 1
ATOM 1122 O O . PHE A 1 159 ? -8.422 9.849 -1.359 1.00 98.44 159 PHE A O 1
ATOM 1129 N N . ILE A 1 160 ? -6.756 9.604 -2.849 1.00 97.94 160 ILE A N 1
ATOM 1130 C CA . ILE A 1 160 ? -7.586 8.857 -3.806 1.00 97.94 160 ILE A CA 1
ATOM 1131 C C . ILE A 1 160 ? -7.767 7.427 -3.305 1.00 97.94 160 ILE A C 1
ATOM 1133 O O . ILE A 1 160 ? -8.902 6.981 -3.148 1.00 97.94 160 ILE A O 1
ATOM 1137 N N . GLY A 1 161 ? -6.676 6.735 -2.965 1.00 97.38 161 GLY A N 1
ATOM 1138 C CA . GLY A 1 161 ? -6.756 5.408 -2.349 1.00 97.38 161 GLY A CA 1
ATOM 1139 C C . GLY A 1 161 ? -7.589 5.429 -1.063 1.00 97.38 161 GLY A C 1
ATOM 1140 O O . GLY A 1 161 ? -8.514 4.630 -0.910 1.00 97.38 161 GLY A O 1
ATOM 1141 N N . GLY A 1 162 ? -7.357 6.418 -0.193 1.00 97.94 162 GLY A N 1
ATOM 1142 C CA . GLY A 1 162 ? -8.144 6.630 1.024 1.00 97.94 162 GLY A CA 1
ATOM 1143 C C . GLY A 1 162 ? -9.617 6.876 0.784 1.00 97.94 162 GLY A C 1
ATOM 1144 O O . GLY A 1 162 ? -10.443 6.280 1.469 1.00 97.94 162 GLY A O 1
ATOM 1145 N N . PHE A 1 163 ? -9.987 7.676 -0.212 1.00 98.44 163 PHE A N 1
ATOM 1146 C CA . PHE A 1 163 ? -11.389 7.905 -0.548 1.00 98.44 163 PHE A CA 1
ATOM 1147 C C . PHE A 1 163 ? -12.152 6.596 -0.801 1.00 98.44 163 PHE A C 1
ATOM 1149 O O . PHE A 1 163 ? -13.280 6.442 -0.312 1.00 98.44 163 PHE A O 1
ATOM 1156 N N . PHE A 1 164 ? -11.548 5.669 -1.551 1.00 98.50 164 PHE A N 1
ATOM 1157 C CA . PHE A 1 164 ? -12.151 4.375 -1.865 1.00 98.50 164 PHE A CA 1
ATOM 1158 C C . PHE A 1 164 ? -12.070 3.410 -0.684 1.00 98.50 164 PHE A C 1
ATOM 1160 O O . PHE A 1 164 ? -13.089 2.823 -0.327 1.00 98.50 164 PHE A O 1
ATOM 1167 N N . ASN A 1 165 ? -10.922 3.309 -0.014 1.00 98.06 165 ASN A N 1
ATOM 1168 C CA . ASN A 1 165 ? -10.752 2.420 1.136 1.00 98.06 165 ASN A CA 1
ATOM 1169 C C . ASN A 1 165 ? -11.669 2.796 2.305 1.00 98.06 165 ASN A C 1
ATOM 1171 O O . ASN A 1 165 ? -12.296 1.920 2.889 1.00 98.06 165 ASN A O 1
ATOM 1175 N N . ILE A 1 166 ? -11.816 4.088 2.619 1.00 98.56 166 ILE A N 1
ATOM 1176 C CA . ILE A 1 166 ? -12.733 4.579 3.664 1.00 98.56 166 ILE A CA 1
ATOM 1177 C C . ILE A 1 166 ? -14.183 4.220 3.323 1.00 98.56 166 ILE A C 1
ATOM 1179 O O . ILE A 1 166 ? -14.956 3.846 4.205 1.00 98.56 166 ILE A O 1
ATOM 1183 N N . ARG A 1 167 ? -14.579 4.338 2.049 1.00 98.19 167 ARG A N 1
ATOM 1184 C CA . ARG A 1 167 ? -15.924 3.943 1.606 1.00 98.19 167 ARG A CA 1
ATOM 1185 C C . ARG A 1 167 ? -16.124 2.444 1.698 1.00 98.19 167 ARG A C 1
ATOM 1187 O O . ARG A 1 167 ? -17.127 2.025 2.257 1.00 98.19 167 ARG A O 1
ATOM 1194 N N . ALA A 1 168 ? -15.185 1.661 1.182 1.00 97.62 168 ALA A N 1
ATOM 1195 C CA . ALA A 1 168 ? -15.233 0.208 1.230 1.00 97.62 168 ALA A CA 1
ATOM 1196 C C . ALA A 1 168 ? -15.327 -0.302 2.670 1.00 97.62 168 ALA A C 1
ATOM 1198 O O . ALA A 1 168 ? -16.178 -1.134 2.968 1.00 97.62 168 ALA A O 1
ATOM 1199 N N . ASP A 1 169 ? -14.523 0.267 3.567 1.00 97.75 169 ASP A N 1
ATOM 1200 C CA . ASP A 1 169 ? -14.559 -0.008 4.999 1.00 97.75 169 ASP A CA 1
ATOM 1201 C C . ASP A 1 169 ? -15.954 0.255 5.596 1.00 97.75 169 ASP A C 1
ATOM 1203 O O . ASP A 1 169 ? -16.555 -0.619 6.224 1.00 97.75 169 ASP A O 1
ATOM 1207 N N . ARG A 1 170 ? -16.540 1.422 5.307 1.00 96.81 170 ARG A N 1
ATOM 1208 C CA . ARG A 1 170 ? -17.898 1.769 5.760 1.00 96.81 170 ARG A CA 1
ATOM 1209 C C . ARG A 1 170 ? -18.989 0.885 5.166 1.00 96.81 170 ARG A C 1
ATOM 1211 O O . ARG A 1 170 ? -19.915 0.513 5.879 1.00 96.81 170 ARG A O 1
ATOM 1218 N N . LEU A 1 171 ? -18.879 0.519 3.890 1.00 97.00 171 LEU A N 1
ATOM 1219 C CA . LEU A 1 171 ? -19.859 -0.326 3.200 1.00 97.00 171 LEU A CA 1
ATOM 1220 C C . LEU A 1 171 ? -19.971 -1.720 3.821 1.00 97.00 171 LEU A C 1
ATOM 1222 O O . LEU A 1 171 ? -21.034 -2.329 3.767 1.00 97.00 171 LEU A O 1
ATOM 1226 N N . VAL A 1 172 ? -18.901 -2.211 4.446 1.00 96.06 172 VAL A N 1
ATOM 1227 C CA . VAL A 1 172 ? -18.907 -3.495 5.161 1.00 96.06 172 VAL A CA 1
ATOM 1228 C C . VAL A 1 172 ? -19.125 -3.338 6.667 1.00 96.06 172 VAL A C 1
ATOM 1230 O O . VAL A 1 172 ? -18.901 -4.284 7.425 1.00 96.06 172 VAL A O 1
ATOM 1233 N N . GLY A 1 173 ? -19.580 -2.166 7.114 1.00 93.69 173 GLY A N 1
ATOM 1234 C CA . GLY A 1 173 ? -19.940 -1.882 8.504 1.00 93.69 173 GLY A CA 1
ATOM 1235 C C . GLY A 1 173 ? -18.772 -1.465 9.401 1.00 93.69 173 GLY A C 1
ATOM 1236 O O . GLY A 1 173 ? -18.874 -1.608 10.617 1.00 93.69 173 GLY A O 1
ATOM 1237 N N . GLY A 1 174 ? -17.653 -1.016 8.829 1.00 95.06 174 GLY A N 1
ATOM 1238 C CA . GLY A 1 174 ? -16.575 -0.351 9.560 1.00 95.06 174 GLY A CA 1
ATOM 1239 C C . GLY A 1 174 ? -16.822 1.152 9.734 1.00 95.06 174 GLY A C 1
ATOM 1240 O O . GLY A 1 174 ? -17.744 1.735 9.164 1.00 95.06 174 GLY A O 1
ATOM 1241 N N . THR A 1 175 ? -15.979 1.816 10.520 1.00 95.88 175 THR A N 1
ATOM 1242 C CA . THR A 1 175 ? -16.097 3.263 10.800 1.00 95.88 175 THR A CA 1
ATOM 1243 C C . THR A 1 175 ? -15.455 4.140 9.713 1.00 95.88 175 THR A C 1
ATOM 1245 O O . THR A 1 175 ? -15.709 5.349 9.622 1.00 95.88 175 THR A O 1
ATOM 1248 N N . GLY A 1 176 ? -14.631 3.540 8.851 1.00 97.38 176 GLY A N 1
ATOM 1249 C CA . GLY A 1 176 ? -13.753 4.233 7.912 1.00 97.38 176 GLY A CA 1
ATOM 1250 C C . GLY A 1 176 ? -12.325 4.409 8.437 1.00 97.38 176 GLY A C 1
ATOM 1251 O O . GLY A 1 176 ? -11.464 4.838 7.671 1.00 97.38 176 GLY A O 1
ATOM 1252 N N . ILE A 1 177 ? -12.064 4.120 9.717 1.00 98.12 177 ILE A N 1
ATOM 1253 C CA . ILE A 1 177 ? -10.746 4.302 10.345 1.00 98.12 177 ILE A CA 1
ATOM 1254 C C . ILE A 1 177 ? -9.742 3.291 9.790 1.00 98.12 177 ILE A C 1
ATOM 1256 O O . ILE A 1 177 ? -8.654 3.695 9.388 1.00 98.12 177 ILE A O 1
ATOM 1260 N N . ALA A 1 178 ? -10.118 2.013 9.680 1.00 97.50 178 ALA A N 1
ATOM 1261 C CA . ALA A 1 178 ? -9.273 0.995 9.059 1.00 97.50 178 ALA A CA 1
ATOM 1262 C C . ALA A 1 178 ? -8.990 1.335 7.588 1.00 97.50 178 ALA A C 1
ATOM 1264 O O . ALA A 1 178 ? -7.849 1.270 7.136 1.00 97.50 178 ALA A O 1
ATOM 1265 N N . GLY A 1 179 ? -10.011 1.774 6.844 1.00 97.69 179 GLY A N 1
ATOM 1266 C CA . GLY A 1 179 ? -9.838 2.210 5.458 1.00 97.69 179 GLY A CA 1
ATOM 1267 C C . GLY A 1 179 ? -8.858 3.383 5.322 1.00 97.69 179 GLY A C 1
ATOM 1268 O O . GLY A 1 179 ? -8.000 3.376 4.439 1.00 97.69 179 GLY A O 1
ATOM 1269 N N . ALA A 1 180 ? -8.939 4.370 6.217 1.00 98.38 180 ALA A N 1
ATOM 1270 C CA . ALA A 1 180 ? -7.999 5.489 6.254 1.00 98.38 180 ALA A CA 1
ATOM 1271 C C . ALA A 1 180 ? -6.577 5.028 6.607 1.00 98.38 180 ALA A C 1
ATOM 1273 O O . ALA A 1 180 ? -5.644 5.339 5.872 1.00 98.38 180 ALA A O 1
ATOM 1274 N N . ALA A 1 181 ? -6.425 4.223 7.662 1.00 97.31 181 ALA A N 1
ATOM 1275 C CA . ALA A 1 181 ? -5.135 3.715 8.128 1.00 97.31 181 ALA A CA 1
ATOM 1276 C C . ALA A 1 181 ? -4.419 2.853 7.071 1.00 97.31 181 ALA A C 1
ATOM 1278 O O . ALA A 1 181 ? -3.194 2.869 6.965 1.00 97.31 181 ALA A O 1
ATOM 1279 N N . ALA A 1 182 ? -5.179 2.126 6.247 1.00 97.06 182 ALA A N 1
ATOM 1280 C CA . ALA A 1 182 ? -4.655 1.280 5.174 1.00 97.06 182 ALA A CA 1
ATOM 1281 C C . ALA A 1 182 ? -4.142 2.068 3.954 1.00 97.06 182 ALA A C 1
ATOM 1283 O O . ALA A 1 182 ? -3.532 1.500 3.040 1.00 97.06 182 ALA A O 1
ATOM 1284 N N . SER A 1 183 ? -4.403 3.374 3.902 1.00 97.62 183 SER A N 1
ATOM 1285 C CA . SER A 1 183 ? -4.172 4.219 2.727 1.00 97.62 183 SER A CA 1
ATOM 1286 C C . SER A 1 183 ? -2.789 4.851 2.732 1.00 97.62 183 SER A C 1
ATOM 1288 O O . SER A 1 183 ? -2.622 6.043 2.516 1.00 97.62 183 SER A O 1
ATOM 1290 N N . SER A 1 184 ? -1.793 4.006 2.965 1.00 96.69 184 SER A N 1
ATOM 1291 C CA . SER A 1 184 ? -0.372 4.334 2.944 1.00 96.69 184 SER A CA 1
ATOM 1292 C C . SER A 1 184 ? 0.359 3.527 1.875 1.00 96.69 184 SER A C 1
ATOM 1294 O O . SER A 1 184 ? -0.249 2.645 1.272 1.00 96.69 184 SER A O 1
ATOM 1296 N N . THR A 1 185 ? 1.641 3.820 1.651 1.00 95.31 185 THR A N 1
ATOM 1297 C CA . THR A 1 185 ? 2.583 2.948 0.936 1.00 95.31 185 THR A CA 1
ATOM 1298 C C . THR A 1 185 ? 3.537 2.317 1.951 1.00 95.31 185 THR A C 1
ATOM 1300 O O . THR A 1 185 ? 4.041 2.988 2.854 1.00 95.31 185 THR A O 1
ATOM 1303 N N . ALA A 1 186 ? 3.788 1.018 1.814 1.00 91.19 186 ALA A N 1
ATOM 1304 C CA . ALA A 1 186 ? 4.644 0.253 2.713 1.00 91.19 186 ALA A CA 1
ATOM 1305 C C . ALA A 1 186 ? 6.139 0.530 2.482 1.00 91.19 186 ALA A C 1
ATOM 1307 O O . ALA A 1 186 ? 6.569 0.669 1.341 1.00 91.19 186 ALA A O 1
ATOM 1308 N N . GLY A 1 187 ? 6.962 0.543 3.536 1.00 86.81 187 GLY A N 1
ATOM 1309 C CA . GLY A 1 187 ? 8.415 0.737 3.385 1.00 86.81 187 GLY A CA 1
ATOM 1310 C C . GLY A 1 187 ? 9.092 -0.354 2.544 1.00 86.81 187 GLY A C 1
ATOM 1311 O O . GLY A 1 187 ? 9.964 -0.068 1.728 1.00 86.81 187 GLY A O 1
ATOM 1312 N N . ASN A 1 188 ? 8.634 -1.601 2.667 1.00 86.62 188 ASN A N 1
ATOM 1313 C CA . ASN A 1 188 ? 9.099 -2.720 1.841 1.00 86.62 188 ASN A CA 1
ATOM 1314 C C . ASN A 1 188 ? 8.652 -2.617 0.367 1.00 86.62 188 ASN A C 1
ATOM 1316 O O . ASN A 1 188 ? 9.230 -3.295 -0.484 1.00 86.62 188 ASN A O 1
ATOM 1320 N N . ALA A 1 189 ? 7.691 -1.746 0.029 1.00 90.94 189 ALA A N 1
ATOM 1321 C CA . ALA A 1 189 ? 7.274 -1.524 -1.353 1.00 90.94 189 ALA A CA 1
ATOM 1322 C C . ALA A 1 189 ? 8.423 -0.974 -2.213 1.00 90.94 189 ALA A C 1
ATOM 1324 O O . ALA A 1 189 ? 8.457 -1.231 -3.412 1.00 90.94 189 ALA A O 1
ATOM 1325 N N . VAL A 1 190 ? 9.418 -0.305 -1.616 1.00 90.69 190 VAL A N 1
ATOM 1326 C CA . VAL A 1 190 ? 10.623 0.167 -2.326 1.00 90.69 190 VAL A CA 1
ATOM 1327 C C . VAL A 1 190 ? 11.415 -0.992 -2.947 1.00 90.69 190 VAL A C 1
ATOM 1329 O O . VAL A 1 190 ? 12.014 -0.829 -4.005 1.00 90.69 190 VAL A O 1
ATOM 1332 N N . ALA A 1 191 ? 11.376 -2.183 -2.341 1.00 89.88 191 ALA A N 1
ATOM 1333 C CA . ALA A 1 191 ? 12.028 -3.383 -2.869 1.00 89.88 191 ALA A CA 1
ATOM 1334 C C . ALA A 1 191 ? 11.162 -4.151 -3.888 1.00 89.88 191 ALA A C 1
ATOM 1336 O O . ALA A 1 191 ? 11.650 -5.062 -4.556 1.00 89.88 191 ALA A O 1
ATOM 1337 N N . THR A 1 192 ? 9.880 -3.796 -4.030 1.00 91.88 192 THR A N 1
ATOM 1338 C CA . THR A 1 192 ? 8.947 -4.492 -4.930 1.00 91.88 192 THR A CA 1
ATOM 1339 C C . THR A 1 192 ? 9.351 -4.396 -6.406 1.00 91.88 192 THR A C 1
ATOM 1341 O O . THR A 1 192 ? 9.335 -5.438 -7.061 1.00 91.88 192 THR A O 1
ATOM 1344 N N . PRO A 1 193 ? 9.778 -3.236 -6.948 1.00 91.56 193 PRO A N 1
ATOM 1345 C CA . PRO A 1 193 ? 10.254 -3.159 -8.328 1.00 91.56 193 PRO A CA 1
ATOM 1346 C C . PRO A 1 193 ? 11.414 -4.109 -8.613 1.00 91.56 193 PRO A C 1
ATOM 1348 O O . PRO A 1 193 ? 11.402 -4.798 -9.627 1.00 91.56 193 PRO A O 1
ATOM 1351 N N . LEU A 1 194 ? 12.381 -4.210 -7.696 1.00 91.56 194 LEU A N 1
ATOM 1352 C CA . LEU A 1 194 ? 13.502 -5.135 -7.848 1.00 91.56 194 LEU A CA 1
ATOM 1353 C C . LEU A 1 194 ? 13.021 -6.590 -7.908 1.00 91.56 194 LEU A C 1
ATOM 1355 O O . LEU A 1 194 ? 13.464 -7.341 -8.770 1.00 91.56 194 LEU A O 1
ATOM 1359 N N . ALA A 1 195 ? 12.086 -6.977 -7.036 1.00 92.00 195 ALA A N 1
ATOM 1360 C CA . ALA A 1 195 ? 11.503 -8.317 -7.066 1.00 92.00 195 ALA A CA 1
ATOM 1361 C C . ALA A 1 195 ? 10.766 -8.595 -8.390 1.00 92.00 195 ALA A C 1
ATOM 1363 O O . ALA A 1 195 ? 10.846 -9.701 -8.921 1.00 92.00 195 ALA A O 1
ATOM 1364 N N . ILE A 1 196 ? 10.078 -7.593 -8.948 1.00 92.50 196 ILE A N 1
ATOM 1365 C CA . ILE A 1 196 ? 9.426 -7.692 -10.261 1.00 92.50 196 ILE A CA 1
ATOM 1366 C C . ILE A 1 196 ? 10.467 -7.851 -11.370 1.00 92.50 196 ILE A C 1
ATOM 1368 O O . ILE A 1 196 ? 10.319 -8.752 -12.182 1.00 92.50 196 ILE A O 1
ATOM 1372 N N . ALA A 1 197 ? 11.539 -7.058 -11.374 1.00 94.06 197 ALA A N 1
ATOM 1373 C CA . ALA A 1 197 ? 12.619 -7.171 -12.357 1.00 94.06 197 ALA A CA 1
ATOM 1374 C C . ALA A 1 197 ? 13.368 -8.513 -12.280 1.00 94.06 197 ALA A C 1
ATOM 1376 O O . ALA A 1 197 ? 13.863 -9.015 -13.283 1.00 94.06 197 ALA A O 1
ATOM 1377 N N . GLN A 1 198 ? 13.453 -9.116 -11.093 1.00 93.62 198 GLN A N 1
ATOM 1378 C CA . GLN A 1 198 ? 13.999 -10.465 -10.926 1.00 93.62 198 GLN A CA 1
ATOM 1379 C C . GLN A 1 198 ? 13.071 -11.542 -11.498 1.00 93.62 198 GLN A C 1
ATOM 1381 O O . GLN A 1 198 ? 13.553 -12.557 -11.998 1.00 93.62 198 GLN A O 1
ATOM 1386 N N . ALA A 1 199 ? 11.754 -11.338 -11.411 1.00 93.19 199 ALA A N 1
ATOM 1387 C CA . ALA A 1 199 ? 10.764 -12.237 -11.994 1.00 93.19 199 ALA A CA 1
ATOM 1388 C C . ALA A 1 199 ? 10.647 -12.060 -13.517 1.00 93.19 199 ALA A C 1
ATOM 1390 O O . ALA A 1 199 ? 10.509 -13.051 -14.230 1.00 93.19 199 ALA A O 1
ATOM 1391 N N . ASP A 1 200 ? 10.737 -10.819 -13.995 1.00 94.50 200 ASP A N 1
ATOM 1392 C CA . ASP A 1 200 ? 10.692 -10.435 -15.402 1.00 94.50 200 ASP A CA 1
ATOM 1393 C C . ASP A 1 200 ? 11.783 -9.389 -15.724 1.00 94.50 200 ASP A C 1
ATOM 1395 O O . ASP A 1 200 ? 11.581 -8.182 -15.530 1.00 94.50 200 ASP A O 1
ATOM 1399 N N . PRO A 1 201 ? 12.950 -9.829 -16.233 1.00 94.19 201 PRO A N 1
ATOM 1400 C CA . PRO A 1 201 ? 14.071 -8.943 -16.537 1.00 94.19 201 PRO A CA 1
ATOM 1401 C C . PRO A 1 201 ? 13.775 -7.856 -17.573 1.00 94.19 201 PRO A C 1
ATOM 1403 O O . PRO A 1 201 ? 14.496 -6.858 -17.594 1.00 94.19 201 PRO A O 1
ATOM 1406 N N . SER A 1 202 ? 12.730 -7.986 -18.407 1.00 93.31 202 SER A N 1
ATOM 1407 C CA . SER A 1 202 ? 12.386 -6.918 -19.360 1.00 93.31 202 SER A CA 1
ATOM 1408 C C . SER A 1 202 ? 11.897 -5.644 -18.671 1.00 93.31 202 SER A C 1
ATOM 1410 O O . SER A 1 202 ? 11.892 -4.582 -19.283 1.00 93.31 202 SER A O 1
ATOM 1412 N N . LEU A 1 203 ? 11.511 -5.728 -17.394 1.00 92.50 203 LEU A N 1
ATOM 1413 C CA . LEU A 1 203 ? 11.077 -4.586 -16.594 1.00 92.50 203 LEU A CA 1
ATOM 1414 C C . LEU A 1 203 ? 12.209 -3.936 -15.790 1.00 92.50 203 LEU A C 1
ATOM 1416 O O . LEU A 1 203 ? 11.932 -3.036 -15.003 1.00 92.50 203 LEU A O 1
ATOM 1420 N N . ALA A 1 204 ? 13.469 -4.354 -15.959 1.00 92.81 204 ALA A N 1
ATOM 1421 C CA . ALA A 1 204 ? 14.583 -3.881 -15.134 1.00 92.81 204 ALA A CA 1
ATOM 1422 C C . ALA A 1 204 ? 14.742 -2.349 -15.126 1.00 92.81 204 ALA A C 1
ATOM 1424 O O . ALA A 1 204 ? 14.894 -1.760 -14.055 1.00 92.81 204 ALA A O 1
ATOM 1425 N N . GLU A 1 205 ? 14.657 -1.696 -16.288 1.00 91.44 205 GLU A N 1
ATOM 1426 C CA . GLU A 1 205 ? 14.786 -0.235 -16.392 1.00 91.44 205 GLU A CA 1
ATOM 1427 C C . GLU A 1 205 ? 13.604 0.491 -15.733 1.00 91.44 205 GLU A C 1
ATOM 1429 O O . GLU A 1 205 ? 13.799 1.377 -14.897 1.00 91.44 205 GLU A O 1
ATOM 1434 N N . VAL A 1 206 ? 12.373 0.059 -16.031 1.00 91.62 206 VAL A N 1
ATOM 1435 C CA . VAL A 1 206 ? 11.146 0.628 -15.446 1.00 91.62 206 VAL A CA 1
ATOM 1436 C C . VAL A 1 206 ? 11.124 0.431 -13.928 1.00 91.62 206 VAL A C 1
ATOM 1438 O O . VAL A 1 206 ? 10.736 1.327 -13.178 1.00 91.62 206 VAL A O 1
ATOM 1441 N N . ALA A 1 207 ? 11.575 -0.729 -13.454 1.00 91.31 207 ALA A N 1
ATOM 1442 C CA . ALA A 1 207 ? 11.662 -1.048 -12.040 1.00 91.31 207 ALA A CA 1
ATOM 1443 C C . ALA A 1 207 ? 12.704 -0.191 -11.308 1.00 91.31 207 ALA A C 1
ATOM 1445 O O . ALA A 1 207 ? 12.436 0.291 -10.204 1.00 91.31 207 ALA A O 1
ATOM 1446 N N . ALA A 1 208 ? 13.871 0.028 -11.920 1.00 91.81 208 ALA A N 1
ATOM 1447 C CA . ALA A 1 208 ? 14.903 0.898 -11.367 1.00 91.81 208 ALA A CA 1
ATOM 1448 C C . ALA A 1 208 ? 14.400 2.344 -11.229 1.00 91.81 208 ALA A C 1
ATOM 1450 O O . ALA A 1 208 ? 14.603 2.964 -10.185 1.00 91.81 208 ALA A O 1
ATOM 1451 N N . ALA A 1 209 ? 13.671 2.849 -12.229 1.00 92.75 209 ALA A N 1
ATOM 1452 C CA . ALA A 1 209 ? 13.052 4.173 -12.184 1.00 92.75 209 ALA A CA 1
ATOM 1453 C C . ALA A 1 209 ? 11.900 4.273 -11.161 1.00 92.75 209 ALA A C 1
ATOM 1455 O O . ALA A 1 209 ? 11.663 5.337 -10.588 1.00 92.75 209 ALA A O 1
ATOM 1456 N N . ALA A 1 210 ? 11.195 3.170 -10.889 1.00 94.25 210 ALA A N 1
ATOM 1457 C CA . ALA A 1 210 ? 10.074 3.145 -9.951 1.00 94.25 210 ALA A CA 1
ATOM 1458 C C . ALA A 1 210 ? 10.500 3.243 -8.476 1.00 94.25 210 ALA A C 1
ATOM 1460 O O . ALA A 1 210 ? 9.776 3.828 -7.668 1.00 94.25 210 ALA A O 1
ATOM 1461 N N . ALA A 1 211 ? 11.651 2.682 -8.093 1.00 92.38 211 ALA A N 1
ATOM 1462 C CA . ALA A 1 211 ? 12.042 2.584 -6.683 1.00 92.38 211 ALA A CA 1
ATOM 1463 C C . ALA A 1 211 ? 12.152 3.950 -5.959 1.00 92.38 211 ALA A C 1
ATOM 1465 O O . ALA A 1 211 ? 11.562 4.078 -4.879 1.00 92.38 211 ALA A O 1
ATOM 1466 N N . PRO A 1 212 ? 12.789 4.996 -6.530 1.00 93.69 212 PRO A N 1
ATOM 1467 C CA . PRO A 1 212 ? 12.816 6.325 -5.913 1.00 93.69 212 PRO A CA 1
ATOM 1468 C C . PRO A 1 212 ? 11.424 6.958 -5.755 1.00 93.69 212 PRO A C 1
ATOM 1470 O O . PRO A 1 212 ? 11.130 7.585 -4.735 1.00 93.69 212 PRO A O 1
ATOM 1473 N N . LEU A 1 213 ? 10.526 6.751 -6.726 1.00 95.69 213 LEU A N 1
ATOM 1474 C CA . LEU A 1 213 ? 9.147 7.259 -6.683 1.00 95.69 213 LEU A CA 1
ATOM 1475 C C . LEU A 1 213 ? 8.357 6.619 -5.539 1.00 95.69 213 LEU A C 1
ATOM 1477 O O . LEU A 1 213 ? 7.662 7.307 -4.788 1.00 95.69 213 LEU A O 1
ATOM 1481 N N . ILE A 1 214 ? 8.499 5.303 -5.374 1.00 94.88 214 ILE A N 1
ATOM 1482 C CA . ILE A 1 214 ? 7.858 4.558 -4.290 1.00 94.88 214 ILE A CA 1
ATOM 1483 C C . ILE A 1 214 ? 8.437 4.990 -2.939 1.00 94.88 214 ILE A C 1
ATOM 1485 O O . ILE A 1 214 ? 7.675 5.200 -2.000 1.00 94.88 214 ILE A O 1
ATOM 1489 N N . ALA A 1 215 ? 9.752 5.197 -2.831 1.00 92.69 215 ALA A N 1
ATOM 1490 C CA . ALA A 1 215 ? 10.381 5.682 -1.601 1.00 92.69 215 ALA A CA 1
ATOM 1491 C C . ALA A 1 215 ? 9.851 7.065 -1.183 1.00 92.69 215 ALA A C 1
ATOM 1493 O O . ALA A 1 215 ? 9.485 7.272 -0.023 1.00 92.69 215 ALA A O 1
ATOM 1494 N N . ALA A 1 216 ? 9.718 7.991 -2.133 1.00 94.62 216 ALA A N 1
ATOM 1495 C CA . ALA A 1 216 ? 9.077 9.281 -1.893 1.00 94.62 216 ALA A CA 1
ATOM 1496 C C . ALA A 1 216 ? 7.593 9.130 -1.485 1.00 94.62 216 ALA A C 1
ATOM 1498 O O . ALA A 1 216 ? 7.129 9.833 -0.580 1.00 94.62 216 ALA A O 1
ATOM 1499 N N . SER A 1 217 ? 6.865 8.170 -2.073 1.00 95.81 217 SER A N 1
ATOM 1500 C CA . SER A 1 217 ? 5.484 7.834 -1.687 1.00 95.81 217 SER A CA 1
ATOM 1501 C C . SER A 1 217 ? 5.391 7.311 -0.249 1.00 95.81 217 SER A C 1
ATOM 1503 O O . SER A 1 217 ? 4.500 7.717 0.499 1.00 95.81 217 SER A O 1
ATOM 1505 N N . VAL A 1 218 ? 6.329 6.463 0.187 1.00 93.25 218 VAL A N 1
ATOM 1506 C CA . VAL A 1 218 ? 6.408 5.960 1.573 1.00 93.25 218 VAL A CA 1
ATOM 1507 C C . VAL A 1 218 ? 6.528 7.115 2.560 1.00 93.25 218 VAL A C 1
ATOM 1509 O O . VAL A 1 218 ? 5.745 7.199 3.502 1.00 93.25 218 VAL A O 1
ATOM 1512 N N . ILE A 1 219 ? 7.461 8.038 2.326 1.00 91.44 219 ILE A N 1
ATOM 1513 C CA . ILE A 1 219 ? 7.691 9.188 3.216 1.00 91.44 219 ILE A CA 1
ATOM 1514 C C . ILE A 1 219 ? 6.453 10.086 3.253 1.00 91.44 219 ILE A C 1
ATOM 1516 O O . ILE A 1 219 ? 5.974 10.471 4.320 1.00 91.44 219 ILE A O 1
ATOM 1520 N N . THR A 1 220 ? 5.898 10.379 2.080 1.00 94.62 220 THR A N 1
ATOM 1521 C CA . THR A 1 220 ? 4.713 11.227 1.948 1.00 94.62 220 THR A CA 1
ATOM 1522 C C . THR A 1 220 ? 3.514 10.616 2.677 1.00 94.62 220 THR A C 1
ATOM 1524 O O . THR A 1 220 ? 2.848 11.281 3.471 1.00 94.62 220 THR A O 1
ATOM 1527 N N . THR A 1 221 ? 3.255 9.326 2.467 1.00 96.06 221 THR A N 1
ATOM 1528 C CA . THR A 1 221 ? 2.140 8.619 3.109 1.00 96.06 221 THR A CA 1
ATOM 1529 C C . THR A 1 221 ? 2.356 8.403 4.607 1.00 96.06 221 THR A C 1
ATOM 1531 O O . THR A 1 221 ? 1.373 8.430 5.348 1.00 96.06 221 THR A O 1
ATOM 1534 N N . ALA A 1 222 ? 3.597 8.267 5.086 1.00 92.19 222 ALA A N 1
ATOM 1535 C CA . ALA A 1 222 ? 3.904 8.195 6.516 1.00 92.19 222 ALA A CA 1
ATOM 1536 C C . ALA A 1 222 ? 3.458 9.457 7.276 1.00 92.19 222 ALA A C 1
ATOM 1538 O O . ALA A 1 222 ? 3.103 9.372 8.449 1.00 92.19 222 ALA A O 1
ATOM 1539 N N . ILE A 1 223 ? 3.413 10.609 6.599 1.00 92.75 223 ILE A N 1
ATOM 1540 C CA . ILE A 1 223 ? 2.933 11.877 7.160 1.00 92.75 223 ILE A CA 1
ATOM 1541 C C . ILE A 1 223 ? 1.424 12.040 6.941 1.00 92.75 223 ILE A C 1
ATOM 1543 O O . ILE A 1 223 ? 0.686 12.378 7.867 1.00 92.75 223 ILE A O 1
ATOM 1547 N N . LEU A 1 224 ? 0.941 11.807 5.718 1.00 97.88 224 LEU A N 1
ATOM 1548 C CA . LEU A 1 224 ? -0.445 12.113 5.355 1.00 97.88 224 LEU A CA 1
ATOM 1549 C C . LEU A 1 224 ?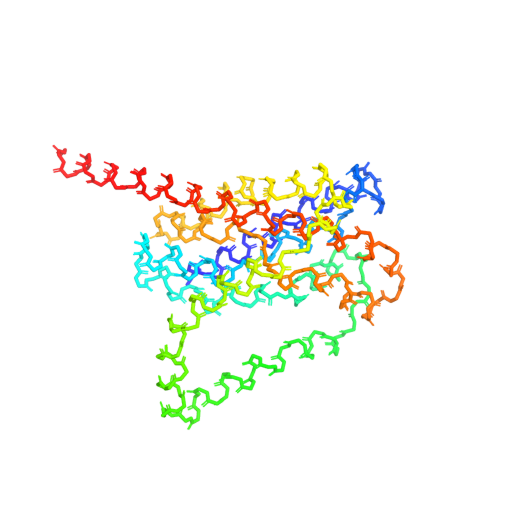 -1.458 11.095 5.899 1.00 97.88 224 LEU A C 1
ATOM 1551 O O . LEU A 1 224 ? -2.581 11.477 6.234 1.00 97.88 224 LEU A O 1
ATOM 1555 N N . THR A 1 225 ? -1.090 9.817 6.024 1.00 97.81 225 THR A N 1
ATOM 1556 C CA . THR A 1 225 ? -2.016 8.758 6.470 1.00 97.81 225 THR A CA 1
ATOM 1557 C C . THR A 1 225 ? -2.461 8.945 7.927 1.00 97.81 225 THR A C 1
ATOM 1559 O O . THR A 1 225 ? -3.666 8.849 8.183 1.00 97.81 225 THR A O 1
ATOM 1562 N N . PRO A 1 226 ? -1.574 9.282 8.889 1.00 96.31 226 PRO A N 1
ATOM 1563 C CA . PRO A 1 226 ? -1.994 9.658 10.241 1.00 96.31 226 PRO A CA 1
ATOM 1564 C C . PRO A 1 226 ? -2.940 10.856 10.270 1.00 96.31 226 PRO A C 1
ATOM 1566 O O . PRO A 1 226 ? -3.949 10.829 10.975 1.00 96.31 226 PRO A O 1
ATOM 1569 N N . VAL A 1 227 ? -2.659 11.889 9.467 1.00 98.19 227 VAL A N 1
ATOM 1570 C CA . VAL A 1 227 ? -3.507 13.087 9.373 1.00 98.19 227 VAL A CA 1
ATOM 1571 C C . VAL A 1 227 ? -4.901 12.719 8.866 1.00 98.19 227 VAL A C 1
ATOM 1573 O O . VAL A 1 227 ? -5.902 13.097 9.481 1.00 98.19 227 VAL A O 1
ATOM 1576 N N . LEU A 1 228 ? -4.975 11.935 7.786 1.00 98.62 228 LEU A N 1
ATOM 1577 C CA . LEU A 1 228 ? -6.233 11.442 7.230 1.00 98.62 228 LEU A CA 1
ATOM 1578 C C . LEU A 1 228 ? -7.000 10.596 8.254 1.00 98.62 228 LEU A C 1
ATOM 1580 O O . LEU A 1 228 ? -8.194 10.808 8.459 1.00 98.62 228 LEU A O 1
ATOM 1584 N N . THR A 1 229 ? -6.320 9.668 8.924 1.00 98.38 229 THR A N 1
ATOM 1585 C CA . THR A 1 229 ? -6.948 8.746 9.879 1.00 98.38 229 THR A CA 1
ATOM 1586 C C . THR A 1 229 ? -7.475 9.483 11.104 1.00 98.38 229 THR A C 1
ATOM 1588 O O . THR A 1 229 ? -8.633 9.296 11.477 1.00 98.38 229 THR A O 1
ATOM 1591 N N . SER A 1 230 ? -6.689 10.406 11.667 1.00 97.88 230 SER A N 1
ATOM 1592 C CA . SER A 1 230 ? -7.122 11.273 12.768 1.00 97.88 230 SER A CA 1
ATOM 1593 C C . SER A 1 230 ? -8.337 12.119 12.374 1.00 97.88 230 SER A C 1
ATOM 1595 O O . SER A 1 230 ? -9.277 12.275 13.157 1.00 97.88 230 SER A O 1
ATOM 1597 N N . TRP A 1 231 ? -8.367 12.642 11.143 1.00 98.25 231 TRP A N 1
ATOM 1598 C CA . TRP A 1 231 ? -9.519 13.381 10.630 1.00 98.25 231 TRP A CA 1
ATOM 1599 C C . TRP A 1 231 ? -10.775 12.502 10.521 1.00 98.25 231 TRP A C 1
ATOM 1601 O O . TRP A 1 231 ? -11.846 12.917 10.974 1.00 98.25 231 TRP A O 1
ATOM 1611 N N . VAL A 1 232 ? -10.656 11.281 9.985 1.00 98.06 232 VAL A N 1
ATOM 1612 C CA . VAL A 1 232 ? -11.777 10.327 9.906 1.00 98.06 232 VAL A CA 1
ATOM 1613 C C . VAL A 1 232 ? -12.281 9.951 11.298 1.00 98.06 232 VAL A C 1
ATOM 1615 O O . VAL A 1 232 ? -13.491 9.987 11.526 1.00 98.06 232 VAL A O 1
ATOM 1618 N N . ALA A 1 233 ? -11.378 9.662 12.236 1.00 97.38 233 ALA A N 1
ATOM 1619 C CA . ALA A 1 233 ? -11.719 9.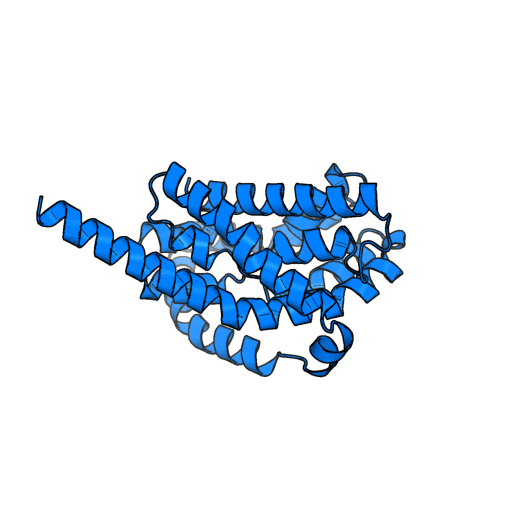318 13.613 1.00 97.38 233 ALA A CA 1
ATOM 1620 C C . ALA A 1 233 ? -12.471 10.460 14.315 1.00 97.38 233 ALA A C 1
ATOM 1622 O O . ALA A 1 233 ? -13.542 10.248 14.883 1.00 97.38 233 ALA A O 1
ATOM 1623 N N . LYS A 1 234 ? -11.979 11.702 14.194 1.00 96.75 234 LYS A N 1
ATOM 1624 C CA . LYS A 1 234 ? -12.656 12.898 14.729 1.00 96.75 234 LYS A CA 1
ATOM 1625 C C . LYS A 1 234 ? -14.040 13.096 14.120 1.00 96.75 234 LYS A C 1
ATOM 1627 O O . LYS A 1 234 ? -14.974 13.451 14.8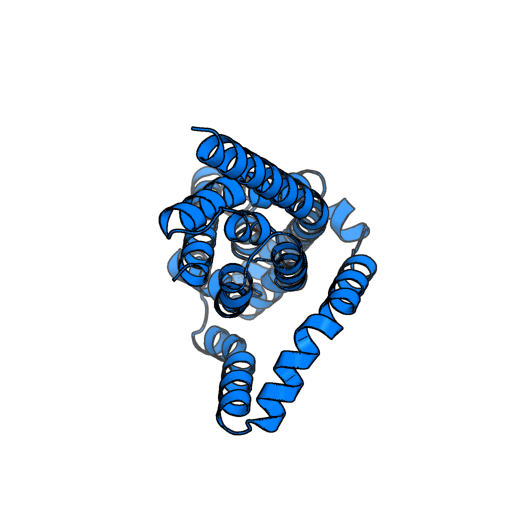37 1.00 96.75 234 LYS A O 1
ATOM 1632 N N . LYS A 1 235 ? -14.185 12.884 12.808 1.00 94.88 235 LYS A N 1
ATOM 1633 C CA . LYS A 1 235 ? -15.482 12.988 12.132 1.00 94.88 235 LYS A CA 1
ATOM 1634 C C . LYS A 1 235 ? -16.458 11.937 12.653 1.00 94.88 235 LYS A C 1
ATOM 1636 O O . LYS A 1 235 ? -17.598 12.287 12.938 1.00 94.88 235 LYS A O 1
ATOM 1641 N N . GLN A 1 236 ? -16.006 10.697 12.828 1.00 93.75 236 GLN A N 1
ATOM 1642 C CA . GLN A 1 236 ? -16.861 9.642 13.358 1.00 93.75 236 GLN A CA 1
ATOM 1643 C C . GLN A 1 236 ? -17.272 9.908 14.814 1.00 93.75 236 GLN A C 1
ATOM 1645 O O . GLN A 1 236 ? -18.443 9.803 15.166 1.00 93.75 236 GLN A O 1
ATOM 1650 N N . ALA A 1 237 ? -16.339 10.337 15.665 1.00 92.56 237 ALA A N 1
ATOM 1651 C CA . ALA A 1 237 ? -16.660 10.665 17.053 1.00 92.56 237 ALA A CA 1
ATOM 1652 C C . ALA A 1 237 ? -17.746 11.756 17.163 1.00 92.56 237 ALA A C 1
ATOM 1654 O O . ALA A 1 237 ? -18.612 11.685 18.034 1.00 92.56 237 ALA A O 1
ATOM 1655 N N . ARG A 1 238 ? -17.731 12.744 16.254 1.00 93.25 238 ARG A N 1
ATOM 1656 C CA . ARG A 1 238 ? -18.771 13.782 16.170 1.00 93.25 238 ARG A CA 1
ATOM 1657 C C . ARG A 1 238 ? -20.127 13.220 15.748 1.00 93.25 238 ARG A C 1
ATOM 1659 O O . ARG A 1 238 ? -21.112 13.538 16.401 1.00 93.25 238 ARG A O 1
ATOM 1666 N N . GLN A 1 239 ? -20.168 12.365 14.725 1.00 89.81 239 GLN A N 1
ATOM 1667 C CA . GLN A 1 239 ? -21.413 11.749 14.243 1.00 89.81 239 GLN A CA 1
ATOM 1668 C C . GLN A 1 239 ? -22.102 10.932 15.344 1.00 89.81 239 GLN A C 1
ATOM 1670 O O . GLN A 1 239 ? -23.279 11.138 15.620 1.00 89.81 239 GLN A O 1
ATOM 1675 N N . VAL A 1 240 ? -21.343 10.110 16.073 1.00 89.19 240 VAL A N 1
ATOM 1676 C CA . VAL A 1 240 ? -21.868 9.340 17.216 1.00 89.19 240 VAL A CA 1
ATOM 1677 C C . VAL A 1 240 ? -22.395 10.250 18.332 1.00 89.19 240 VAL A C 1
ATOM 1679 O O . VAL A 1 240 ? -23.374 9.922 19.000 1.00 89.19 240 VAL A O 1
ATOM 1682 N N . ALA A 1 241 ? -21.746 11.391 18.576 1.00 89.00 241 ALA A N 1
ATOM 1683 C CA . ALA A 1 241 ? -22.195 12.341 19.591 1.00 89.00 241 ALA A CA 1
ATOM 1684 C C . ALA A 1 241 ? -23.481 13.081 19.187 1.00 89.00 241 ALA A C 1
ATOM 1686 O O . ALA A 1 241 ? -24.257 13.455 20.064 1.00 89.00 241 ALA A O 1
ATOM 1687 N N . GLU A 1 242 ? -23.698 13.307 17.892 1.00 89.19 242 GLU A N 1
ATOM 1688 C CA . GLU A 1 242 ? -24.922 13.905 17.347 1.00 89.19 242 GLU A CA 1
ATOM 1689 C C . GLU A 1 242 ? -26.090 12.913 17.389 1.00 89.19 242 GLU A C 1
ATOM 1691 O O . GLU A 1 242 ? -27.157 13.267 17.878 1.00 89.19 242 GLU A O 1
ATOM 1696 N N . GLU A 1 243 ? -25.868 11.656 16.995 1.00 86.31 243 GLU A N 1
ATOM 1697 C CA . GLU A 1 243 ? -26.878 10.587 17.067 1.00 86.31 243 GLU A CA 1
ATOM 1698 C C . GLU A 1 243 ? -27.370 10.333 18.496 1.00 86.31 243 GLU A C 1
ATOM 1700 O O . GLU A 1 243 ? -28.545 10.073 18.702 1.00 86.31 243 GLU A O 1
ATOM 1705 N N . LYS A 1 244 ? -26.496 10.452 19.504 1.00 81.56 244 LYS A N 1
ATOM 1706 C CA . LYS A 1 244 ? -26.882 10.307 20.921 1.00 81.56 244 LYS A CA 1
ATOM 1707 C C . LYS A 1 244 ? -27.690 11.483 21.479 1.00 81.56 244 LYS A C 1
ATOM 1709 O O . LYS A 1 244 ? -28.211 11.374 22.586 1.00 81.56 244 LYS A O 1
ATOM 1714 N N . LYS A 1 245 ? -27.703 12.626 20.787 1.00 76.94 245 LYS A N 1
ATOM 1715 C CA . LYS A 1 245 ? -28.455 13.826 21.188 1.00 76.94 245 LYS A CA 1
ATOM 1716 C C . LYS A 1 245 ? -29.823 13.922 20.508 1.00 76.94 245 LYS A C 1
ATOM 1718 O O . LYS A 1 245 ? -30.632 14.725 20.968 1.00 76.94 245 LYS A O 1
ATOM 1723 N N . ALA A 1 246 ? -30.025 13.183 19.418 1.00 66.69 246 ALA A N 1
ATOM 1724 C CA . ALA A 1 246 ? -31.284 13.077 18.685 1.00 66.69 246 ALA A CA 1
ATOM 1725 C C . ALA A 1 246 ? -32.197 12.017 19.317 1.00 66.69 246 ALA A C 1
ATOM 1727 O O . ALA A 1 246 ? -33.429 12.218 19.250 1.00 66.69 246 ALA A O 1
#

Secondary structure (DSSP, 8-state):
-HHHHHHHHHHHHHHHHHHHHHHHH-TT-BTTB-HHHHHHHHH---HHHHHHHHHHH--HHHHHTHHHHTTSSSHHHHHHHHHHTTS----HHHHHHHHHHHHHHHHHHHH-HHHHHHHHHHHHHHHHHHHHHHHHT--HHHHHHHHHHHHHHHHIIIIIIHHHHHHHHHHTT--SHHHHHT-S--GGGGGHHHHHHHH-GGGHHHHHHHHHHHHHHHHHHHHHHHHHHHHHHHHHHHHHHHHTT-

InterPro domains:
  IPR004684 2-keto-3-deoxygluconate permease [PF03812] (2-235)